Protein AF-A0A964S088-F1 (afdb_monomer)

Solvent-accessible surface area (backbone atoms only — not comparable to full-atom values): 11794 Å² total; per-residue (Å²): 140,81,88,84,77,84,86,77,82,76,79,78,75,80,76,76,78,74,72,74,76,79,78,70,86,48,72,67,40,60,32,42,38,34,29,69,85,71,51,75,46,80,41,32,34,61,49,71,78,71,57,68,87,49,71,41,48,51,34,41,58,88,95,42,81,44,78,46,51,46,89,48,36,42,36,35,38,43,84,94,45,43,30,38,54,35,44,29,36,39,95,84,64,83,44,72,43,94,66,62,43,78,26,32,61,75,44,83,60,69,43,27,34,31,37,40,60,44,78,46,79,41,82,37,94,80,69,87,47,78,42,76,45,82,32,51,33,34,27,39,33,42,87,90,48,93,40,28,41,64,30,36,61,65,64,70,95,85,52,48,48,60,54,18,35,58,37,36,30,62,74,38,59,91,38,62,72,62,24,48,32,27,72,70,57,75,40,45,63,86,36,58,65,60,54,47,58,58,73,46,106

Sequence (201 aa):
MKKYILASLLFIGCIIFSFAQVHTNSKALSAKIIMTSGEVLETTLIPFPIKFDLNYIKVKEGDRIRKIKKKNIEKMFVENDVYVNKNVYSPSGKRILKNKKLLRVVVLGKVNLYCDTYTVQEPDPFANGPIFFKRNVYYCQKDSEDAATMIHYDFDNFNKNDGFKTAAANYFSDNESITEKIKNETFTYKDVVAVVEEYNK

Secondary structure (DSSP, 8-state):
----------------------------EEEEEEETTS-EEEEEE--SS--TTSSEEEEEETTEEEEEEGGGEEEEEETTEEEEEE-BB-TTSSSB-SS-EEEEEEE-SSEEEEEEEEEEEEE-TTSSSEEEEEEEEEEEEETT-SSBEEEEE--STT-HHHHHHHHHHHHTTT-HHHHHHHHTTSS-TT-HHHHHHHHH-

Structure (mmCIF, N/CA/C/O backbone):
data_AF-A0A964S088-F1
#
_entry.id   AF-A0A964S088-F1
#
loop_
_atom_site.group_PDB
_atom_site.id
_atom_site.type_symbol
_atom_site.label_atom_id
_atom_site.label_alt_id
_atom_site.label_comp_id
_atom_site.label_asym_id
_atom_site.label_entity_id
_atom_site.label_seq_id
_atom_site.pdbx_PDB_ins_code
_atom_site.Cartn_x
_atom_site.Cartn_y
_atom_site.Cartn_z
_atom_site.occupancy
_atom_site.B_iso_or_equiv
_atom_site.auth_seq_id
_atom_site.auth_comp_id
_atom_site.auth_asym_id
_atom_site.auth_atom_id
_atom_site.pdbx_PDB_model_num
ATOM 1 N N . MET A 1 1 ? 43.966 58.390 -42.603 1.00 43.38 1 MET A N 1
ATOM 2 C CA . MET A 1 1 ? 44.272 57.002 -43.040 1.00 43.38 1 MET A CA 1
ATOM 3 C C . MET A 1 1 ? 45.304 56.454 -42.058 1.00 43.38 1 MET A C 1
ATOM 5 O O . MET A 1 1 ? 46.307 57.119 -41.912 1.00 43.38 1 MET A O 1
ATOM 9 N N . LYS A 1 2 ? 45.166 55.372 -41.291 1.00 39.78 2 LYS A N 1
ATOM 10 C CA . LYS A 1 2 ? 44.289 54.195 -41.274 1.00 39.78 2 LYS A CA 1
ATOM 11 C C . LYS A 1 2 ? 43.968 53.840 -39.807 1.00 39.78 2 LYS A C 1
ATOM 13 O O . LYS A 1 2 ? 44.693 54.215 -38.896 1.00 39.78 2 LYS A O 1
ATOM 18 N N . LYS A 1 3 ? 42.844 53.149 -39.638 1.00 46.34 3 LYS A N 1
ATOM 19 C CA . LYS A 1 3 ? 42.216 52.687 -38.395 1.00 46.34 3 LYS A CA 1
ATOM 20 C C . LYS A 1 3 ? 43.088 51.633 -37.692 1.00 46.34 3 LYS A C 1
ATOM 22 O O . LYS A 1 3 ? 43.527 50.708 -38.369 1.00 46.34 3 LYS A O 1
ATOM 27 N N . TYR A 1 4 ? 43.246 51.711 -36.370 1.00 53.19 4 TYR A N 1
ATOM 28 C CA . TYR A 1 4 ? 43.650 50.562 -35.553 1.00 53.19 4 TYR A CA 1
ATOM 29 C C . TYR A 1 4 ? 42.416 50.025 -34.834 1.00 53.19 4 TYR A C 1
ATOM 31 O O . TYR A 1 4 ? 41.781 50.702 -34.030 1.00 53.19 4 TYR A O 1
ATOM 39 N N . ILE A 1 5 ? 42.037 48.825 -35.255 1.00 53.22 5 ILE A N 1
ATOM 40 C CA . ILE A 1 5 ? 40.885 48.056 -34.816 1.00 53.22 5 ILE A CA 1
ATOM 41 C C . ILE A 1 5 ? 41.305 47.261 -33.577 1.00 53.22 5 ILE A C 1
ATOM 43 O O . ILE A 1 5 ? 42.235 46.467 -33.638 1.00 53.22 5 ILE A O 1
ATOM 47 N N . LEU A 1 6 ? 40.602 47.519 -32.474 1.00 51.84 6 LEU A N 1
ATOM 48 C CA . LEU A 1 6 ? 40.003 46.515 -31.593 1.00 51.84 6 LEU A CA 1
ATOM 49 C C . LEU A 1 6 ? 40.864 45.268 -31.285 1.00 51.84 6 LEU A C 1
ATOM 51 O O . LEU A 1 6 ? 40.740 44.235 -31.935 1.00 51.84 6 LEU A O 1
ATOM 55 N N . ALA A 1 7 ? 41.655 45.338 -30.215 1.00 48.22 7 ALA A N 1
ATOM 56 C CA . ALA A 1 7 ? 42.192 44.164 -29.524 1.00 48.22 7 ALA A CA 1
ATOM 57 C C . ALA A 1 7 ? 41.534 44.044 -28.140 1.00 48.22 7 ALA A C 1
ATOM 59 O O . ALA A 1 7 ? 42.173 44.179 -27.100 1.00 48.22 7 ALA A O 1
ATOM 60 N N . SER A 1 8 ? 40.217 43.837 -28.128 1.00 52.12 8 SER A N 1
ATOM 61 C CA . SER A 1 8 ? 39.495 43.387 -26.938 1.00 52.12 8 SER A CA 1
ATOM 62 C C . SER A 1 8 ? 39.654 41.871 -26.863 1.00 52.12 8 SER A C 1
ATOM 64 O O . SER A 1 8 ? 38.926 41.133 -27.523 1.00 52.12 8 SER A O 1
ATOM 66 N N . LEU A 1 9 ? 40.653 41.413 -26.107 1.00 49.44 9 LEU A N 1
ATOM 67 C CA . LEU A 1 9 ? 40.826 40.015 -25.715 1.00 49.44 9 LEU A CA 1
ATOM 68 C C . LEU A 1 9 ? 39.573 39.550 -24.953 1.00 49.44 9 LEU A C 1
ATOM 70 O O . LEU A 1 9 ? 39.473 39.684 -23.736 1.00 49.44 9 LEU A O 1
ATOM 74 N N . LEU A 1 10 ? 38.599 39.013 -25.691 1.00 45.34 10 LEU A N 1
ATOM 75 C CA . LEU A 1 10 ? 37.529 38.182 -25.154 1.00 45.34 10 LEU A CA 1
ATOM 76 C C . LEU A 1 10 ? 38.177 36.876 -24.682 1.00 45.34 10 LEU A C 1
ATOM 78 O O . LEU A 1 10 ? 38.302 35.907 -25.430 1.00 45.34 10 LEU A O 1
ATOM 82 N N . PHE A 1 11 ? 38.622 36.856 -23.428 1.00 47.25 11 PHE A N 1
ATOM 83 C CA . PHE A 1 11 ? 38.928 35.619 -22.724 1.00 47.25 11 PHE A CA 1
ATOM 84 C C . PHE A 1 11 ? 37.585 34.948 -22.402 1.00 47.25 11 PHE A C 1
ATOM 86 O O . PHE A 1 11 ? 37.041 35.072 -21.306 1.00 47.25 11 PHE A O 1
ATOM 93 N N . ILE A 1 12 ? 36.992 34.305 -23.413 1.00 55.47 12 ILE A N 1
ATOM 94 C CA . ILE A 1 12 ? 35.854 33.401 -23.249 1.00 55.47 12 ILE A CA 1
ATOM 95 C C . ILE A 1 12 ? 36.402 32.197 -22.491 1.00 55.47 12 ILE A C 1
ATOM 97 O O . ILE A 1 12 ? 36.888 31.230 -23.077 1.00 55.47 12 ILE A O 1
ATOM 101 N N . GLY A 1 13 ? 36.378 32.291 -21.164 1.00 52.97 13 GLY A N 1
ATOM 102 C CA . GLY A 1 13 ? 36.560 31.150 -20.290 1.00 52.97 13 GLY A CA 1
ATOM 103 C C . GLY A 1 13 ? 35.463 30.143 -20.605 1.00 52.97 13 GLY A C 1
ATOM 104 O O . GLY A 1 13 ? 34.328 30.294 -20.159 1.00 52.97 13 GLY A O 1
ATOM 105 N N . CYS A 1 14 ? 35.799 29.124 -21.396 1.00 53.00 14 CYS A N 1
ATOM 106 C CA . CYS A 1 14 ? 35.033 27.891 -21.477 1.00 53.00 14 CYS A CA 1
ATOM 107 C C . CYS A 1 14 ? 35.073 27.240 -20.094 1.00 53.00 14 CYS A C 1
ATOM 109 O O . CYS A 1 14 ? 35.922 26.397 -19.811 1.00 53.00 14 CYS A O 1
ATOM 111 N N . ILE A 1 15 ? 34.162 27.655 -19.215 1.00 55.66 15 ILE A N 1
ATOM 112 C CA . ILE A 1 15 ? 33.814 26.892 -18.026 1.00 55.66 15 ILE A CA 1
ATOM 113 C C . ILE A 1 15 ? 33.097 25.653 -18.555 1.00 55.66 15 ILE A C 1
ATOM 115 O O . ILE A 1 15 ? 31.885 25.645 -18.771 1.00 55.66 15 ILE A O 1
ATOM 119 N N . ILE A 1 16 ? 33.881 24.616 -18.838 1.00 52.69 16 ILE A N 1
ATOM 120 C CA . ILE A 1 16 ? 33.376 23.267 -19.037 1.00 52.69 16 ILE A CA 1
ATOM 121 C C . ILE A 1 16 ? 32.830 22.862 -17.669 1.00 52.69 16 ILE A C 1
ATOM 123 O O . ILE A 1 16 ? 33.563 22.385 -16.805 1.00 52.69 16 ILE A O 1
ATOM 127 N N . PHE A 1 17 ? 31.543 23.130 -17.443 1.00 49.72 17 PHE A N 1
ATOM 128 C CA . PHE A 1 17 ? 30.783 22.492 -16.380 1.00 49.72 17 PHE A CA 1
ATOM 129 C C . PHE A 1 17 ? 30.758 21.001 -16.709 1.00 49.72 17 PHE A C 1
ATOM 131 O O . PHE A 1 17 ? 29.859 20.496 -17.380 1.00 49.72 17 PHE A O 1
ATOM 138 N N . SER A 1 18 ? 31.794 20.297 -16.265 1.00 48.69 18 SER A N 1
ATOM 139 C CA . SER A 1 18 ? 31.777 18.854 -16.134 1.00 48.69 18 SER A CA 1
ATOM 140 C C . SER A 1 18 ? 30.711 18.543 -15.096 1.00 48.69 18 SER A C 1
ATOM 142 O O . SER A 1 18 ? 30.978 18.515 -13.896 1.00 48.69 18 SER A O 1
ATOM 144 N N . PHE A 1 19 ? 29.473 18.366 -15.556 1.00 46.59 19 PHE A N 1
ATOM 145 C CA . PHE A 1 19 ? 28.446 17.682 -14.793 1.00 46.59 19 PHE A CA 1
ATOM 146 C C . PHE A 1 19 ? 28.993 16.284 -14.529 1.00 46.59 19 PHE A C 1
ATOM 148 O O . PHE A 1 19 ? 28.869 15.393 -15.369 1.00 46.59 19 PHE A O 1
ATOM 155 N N . ALA A 1 20 ? 29.670 16.110 -13.394 1.00 44.97 20 ALA A N 1
ATOM 156 C CA . ALA A 1 20 ? 30.004 14.798 -12.888 1.00 44.97 20 ALA A CA 1
ATOM 157 C C . ALA A 1 20 ? 28.677 14.049 -12.798 1.00 44.97 20 ALA A C 1
ATOM 159 O O . ALA A 1 20 ? 27.810 14.390 -11.989 1.00 44.97 20 ALA A O 1
ATOM 160 N N . GLN A 1 21 ? 28.471 13.096 -13.708 1.00 46.88 21 GLN A N 1
ATOM 161 C CA . GLN A 1 21 ? 27.332 12.209 -13.626 1.00 46.88 21 GLN A CA 1
ATOM 162 C C . GLN A 1 21 ? 27.500 11.465 -12.313 1.00 46.88 21 GLN A C 1
ATOM 164 O O . GLN A 1 21 ? 28.396 10.637 -12.160 1.00 46.88 21 GLN A O 1
ATOM 169 N N . VAL A 1 22 ? 26.679 11.827 -11.331 1.00 48.25 22 VAL A N 1
ATOM 170 C CA . VAL A 1 22 ? 26.592 11.095 -10.078 1.00 48.25 22 VAL A CA 1
ATOM 171 C C . VAL A 1 22 ? 26.066 9.714 -10.454 1.00 48.25 22 VAL A C 1
ATOM 173 O O . VAL A 1 22 ? 24.862 9.513 -10.623 1.00 48.25 22 VAL A O 1
ATOM 176 N N . HIS A 1 23 ? 26.984 8.770 -10.660 1.00 45.16 23 HIS A N 1
ATOM 177 C CA . HIS A 1 23 ? 26.673 7.361 -10.821 1.00 45.16 23 HIS A CA 1
ATOM 178 C C . HIS A 1 23 ? 26.165 6.867 -9.471 1.00 45.16 23 HIS A C 1
ATOM 180 O O . HIS A 1 23 ? 26.921 6.422 -8.611 1.00 45.16 23 HIS A O 1
ATOM 186 N N . THR A 1 24 ? 24.861 7.004 -9.247 1.00 51.72 24 THR A N 1
ATOM 187 C CA . THR A 1 24 ? 24.222 6.344 -8.119 1.00 51.72 24 THR A CA 1
ATOM 188 C C . THR A 1 24 ? 24.236 4.848 -8.417 1.00 51.72 24 THR A C 1
ATOM 190 O O . THR A 1 24 ? 23.625 4.378 -9.379 1.00 51.72 24 THR A O 1
ATOM 193 N N . ASN A 1 25 ? 24.986 4.089 -7.616 1.00 53.50 25 ASN A N 1
ATOM 194 C CA . ASN A 1 25 ? 24.998 2.628 -7.657 1.00 53.50 25 ASN A CA 1
ATOM 195 C C . ASN A 1 25 ? 23.632 2.107 -7.193 1.00 53.50 25 ASN A C 1
ATOM 197 O O . ASN A 1 25 ? 23.444 1.711 -6.045 1.00 53.50 25 ASN A O 1
ATOM 201 N N . SER A 1 26 ? 22.639 2.161 -8.077 1.00 65.88 26 SER A N 1
ATOM 202 C CA . SER A 1 26 ? 21.344 1.541 -7.836 1.00 65.88 26 SER A CA 1
ATOM 203 C C . SER A 1 26 ? 21.517 0.022 -7.881 1.00 65.88 26 SER A C 1
ATOM 205 O O . SER A 1 26 ? 21.891 -0.557 -8.901 1.00 65.88 26 SER A O 1
ATOM 207 N N . LYS A 1 27 ? 21.297 -0.637 -6.739 1.00 77.50 27 LYS A N 1
ATOM 208 C CA . LYS A 1 27 ? 21.405 -2.095 -6.623 1.00 77.50 27 LYS A CA 1
ATOM 209 C C . LYS A 1 27 ? 20.293 -2.736 -7.447 1.00 77.50 27 LYS A C 1
ATOM 211 O O . LYS A 1 27 ? 19.137 -2.663 -7.053 1.00 77.50 27 LYS A O 1
ATOM 216 N N . ALA A 1 28 ? 20.625 -3.351 -8.575 1.00 83.44 28 ALA A N 1
ATOM 217 C CA . ALA A 1 28 ? 19.666 -4.112 -9.366 1.00 83.44 28 ALA A CA 1
ATOM 218 C C . ALA A 1 28 ? 19.049 -5.244 -8.512 1.00 83.44 28 ALA A C 1
ATOM 220 O O . ALA A 1 28 ? 19.768 -5.893 -7.750 1.00 83.44 28 ALA A O 1
ATOM 221 N N . LEU A 1 29 ? 17.732 -5.457 -8.604 1.00 89.88 29 LEU A N 1
ATOM 222 C CA . LEU A 1 29 ? 17.010 -6.429 -7.766 1.00 89.88 29 LEU A CA 1
ATOM 223 C C . LEU A 1 29 ? 16.402 -7.528 -8.631 1.00 89.88 29 LEU A C 1
ATOM 225 O O . LEU A 1 29 ? 15.705 -7.225 -9.595 1.00 89.88 29 LEU A O 1
ATOM 229 N N . SER A 1 30 ? 16.617 -8.795 -8.289 1.00 92.44 30 SER A N 1
ATOM 230 C CA . SER A 1 30 ? 15.938 -9.905 -8.966 1.00 92.44 30 SER A CA 1
ATOM 231 C C . SER A 1 30 ? 14.443 -9.896 -8.649 1.00 92.44 30 SER A C 1
ATOM 233 O O . SER A 1 30 ? 14.044 -9.664 -7.506 1.00 92.44 30 SER A O 1
ATOM 235 N N . ALA A 1 31 ? 13.619 -10.157 -9.661 1.00 94.88 31 ALA A N 1
ATOM 236 C CA . ALA A 1 31 ? 12.175 -10.205 -9.534 1.00 94.88 31 ALA A CA 1
ATOM 237 C C . ALA A 1 31 ? 11.548 -11.312 -10.382 1.00 94.88 31 ALA A C 1
ATOM 239 O O . ALA A 1 31 ? 11.991 -11.604 -11.493 1.00 94.88 31 ALA A O 1
ATOM 240 N N . LYS A 1 32 ? 10.451 -11.866 -9.868 1.00 97.19 32 LYS A N 1
ATOM 241 C CA . LYS A 1 32 ? 9.548 -12.764 -10.591 1.00 97.19 32 LYS A CA 1
ATOM 242 C C . LYS A 1 32 ? 8.198 -12.081 -10.744 1.00 97.19 32 LYS A C 1
ATOM 244 O O . LYS A 1 32 ? 7.564 -11.740 -9.750 1.00 97.19 32 LYS A O 1
ATOM 249 N N . ILE A 1 33 ? 7.760 -11.862 -11.975 1.00 97.12 33 ILE A N 1
ATOM 250 C CA . ILE A 1 33 ? 6.537 -11.131 -12.308 1.00 97.12 33 ILE A CA 1
ATOM 251 C C . ILE A 1 33 ? 5.540 -12.115 -12.911 1.00 97.12 33 ILE A C 1
ATOM 253 O O . ILE A 1 33 ? 5.842 -12.778 -13.896 1.00 97.12 33 ILE A O 1
ATOM 257 N N . ILE A 1 34 ? 4.348 -12.188 -12.329 1.00 98.12 34 ILE A N 1
ATOM 258 C CA . ILE A 1 34 ? 3.205 -12.917 -12.875 1.00 98.12 34 ILE A CA 1
ATOM 259 C C . ILE A 1 34 ? 2.292 -11.890 -13.541 1.00 98.12 34 ILE A C 1
ATOM 261 O O . ILE A 1 34 ? 1.781 -10.968 -12.895 1.00 98.12 34 ILE A O 1
ATOM 265 N N . MET A 1 35 ? 2.132 -12.022 -14.850 1.00 97.88 35 MET A N 1
ATOM 266 C CA . MET A 1 35 ? 1.312 -11.148 -15.676 1.00 97.88 35 MET A CA 1
ATOM 267 C C . MET A 1 35 ? -0.159 -11.560 -15.595 1.00 97.88 35 MET A C 1
ATOM 269 O O . MET A 1 35 ? -0.471 -12.727 -15.397 1.00 97.88 35 MET A O 1
ATOM 273 N N . THR A 1 36 ? -1.081 -10.631 -15.855 1.00 96.81 36 THR A N 1
ATOM 274 C CA . THR A 1 36 ? -2.529 -10.925 -15.906 1.00 96.81 36 THR A CA 1
ATOM 275 C C .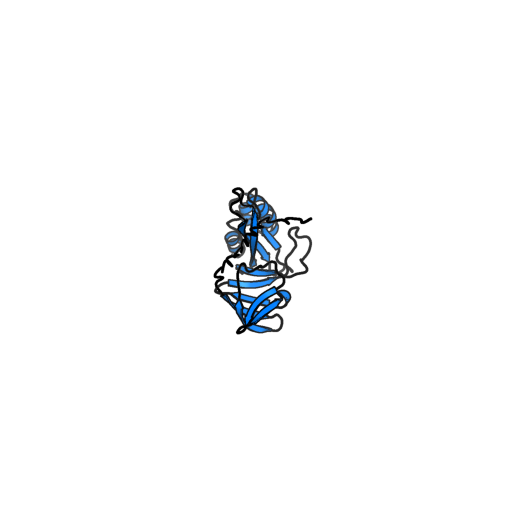 THR A 1 36 ? -2.915 -11.913 -17.013 1.00 96.81 36 THR A C 1
ATOM 277 O O . THR A 1 36 ? -4.040 -12.393 -17.038 1.00 96.81 36 THR A O 1
ATOM 280 N N . SER A 1 37 ? -2.015 -12.171 -17.967 1.00 97.56 37 SER A N 1
ATOM 281 C CA . SER A 1 37 ? -2.159 -13.207 -18.996 1.00 97.56 37 SER A CA 1
ATOM 282 C C . SER A 1 37 ? -1.793 -14.614 -18.507 1.00 97.56 37 SER A C 1
ATOM 284 O O . SER A 1 37 ? -1.976 -15.565 -19.259 1.00 97.56 37 SER A O 1
ATOM 286 N N . GLY A 1 38 ? -1.230 -14.755 -17.302 1.00 97.75 38 GLY A N 1
ATOM 287 C CA . GLY A 1 38 ? -0.625 -15.994 -16.801 1.00 97.75 38 GLY A CA 1
ATOM 288 C C . GLY A 1 38 ? 0.855 -16.169 -17.170 1.00 97.75 38 GLY A C 1
ATOM 289 O O . GLY A 1 38 ? 1.499 -17.084 -16.664 1.00 97.75 38 GLY A O 1
ATOM 290 N N . GLU A 1 39 ? 1.422 -15.293 -18.010 1.00 97.94 39 GLU A N 1
ATOM 291 C CA . GLU A 1 39 ? 2.857 -15.294 -18.328 1.00 97.94 39 GLU A CA 1
ATOM 292 C C . GLU A 1 39 ? 3.688 -15.020 -17.066 1.00 97.94 39 GLU A C 1
ATOM 294 O O . GLU A 1 39 ? 3.386 -14.109 -16.290 1.00 97.94 39 GLU A O 1
ATOM 299 N N . VAL A 1 40 ? 4.761 -15.789 -16.884 1.00 97.94 40 VAL A N 1
ATOM 300 C CA . VAL A 1 40 ? 5.712 -15.618 -15.784 1.00 97.94 40 VAL A CA 1
ATOM 301 C C . VAL A 1 40 ? 7.036 -15.124 -16.350 1.00 97.94 40 VAL A C 1
ATOM 303 O O . VAL A 1 40 ? 7.631 -15.776 -17.202 1.00 97.94 40 VAL A O 1
ATOM 306 N N . LEU A 1 41 ? 7.504 -13.982 -15.852 1.00 96.38 41 LEU A N 1
ATOM 307 C CA . LEU A 1 41 ? 8.758 -13.355 -16.253 1.00 96.38 41 LEU A CA 1
ATOM 308 C C . LEU A 1 41 ? 9.722 -13.298 -15.068 1.00 96.38 41 LEU A C 1
ATOM 310 O O . LEU A 1 41 ? 9.439 -12.648 -14.061 1.00 96.38 41 LEU A O 1
ATOM 314 N N . GLU A 1 42 ? 10.884 -13.925 -15.207 1.00 96.31 42 GLU A N 1
ATOM 315 C CA . GLU A 1 42 ? 12.000 -13.792 -14.268 1.00 96.31 42 GLU A CA 1
ATOM 316 C C . GLU A 1 42 ? 13.004 -12.785 -14.833 1.00 96.31 42 GLU A C 1
ATOM 318 O O . GLU A 1 42 ? 13.478 -12.916 -15.960 1.00 96.31 42 GLU A O 1
ATOM 323 N N . THR A 1 43 ? 13.265 -11.710 -14.094 1.00 94.81 43 THR A N 1
ATOM 324 C CA . THR A 1 43 ? 14.011 -10.554 -14.606 1.00 94.81 43 THR A CA 1
ATOM 325 C C . THR A 1 43 ? 14.709 -9.790 -13.486 1.00 94.81 43 THR A C 1
ATOM 327 O O . THR A 1 43 ? 14.512 -10.052 -12.302 1.00 94.81 43 THR A O 1
ATOM 330 N N . THR A 1 44 ? 15.534 -8.814 -13.850 1.00 92.06 44 THR A N 1
ATOM 331 C CA . THR A 1 44 ? 16.130 -7.871 -12.908 1.00 92.06 44 THR A CA 1
ATOM 332 C C . THR A 1 44 ? 15.416 -6.525 -13.002 1.00 92.06 44 THR A C 1
ATOM 334 O O . THR A 1 44 ? 15.380 -5.890 -14.055 1.00 92.06 44 THR A O 1
ATOM 337 N N . LEU A 1 45 ? 14.863 -6.048 -11.892 1.00 89.31 45 LEU A N 1
ATOM 338 C CA . LEU A 1 45 ? 14.407 -4.673 -11.746 1.00 89.31 45 LEU A CA 1
ATOM 339 C C . LEU A 1 45 ? 15.601 -3.725 -11.781 1.00 89.31 45 LEU A C 1
ATOM 341 O O . LEU A 1 45 ? 16.632 -3.972 -11.155 1.00 89.31 45 LEU A O 1
ATOM 345 N N . ILE A 1 46 ? 15.424 -2.603 -12.470 1.00 83.88 46 ILE A N 1
ATOM 346 C CA . ILE A 1 46 ? 16.387 -1.503 -12.477 1.00 83.88 46 ILE A CA 1
ATOM 347 C C . ILE A 1 46 ? 15.847 -0.414 -11.532 1.00 83.88 46 ILE A C 1
ATOM 349 O O . ILE A 1 46 ? 14.961 0.342 -11.951 1.00 83.88 46 ILE A O 1
ATOM 353 N N . PRO A 1 47 ? 16.293 -0.333 -10.259 1.00 71.44 47 PRO A N 1
ATOM 354 C CA . PRO A 1 47 ? 15.968 0.804 -9.390 1.00 71.44 47 PRO A CA 1
ATOM 355 C C . PRO A 1 47 ? 16.882 2.002 -9.756 1.00 71.44 47 PRO A C 1
ATOM 357 O O . PRO A 1 47 ? 17.682 1.885 -10.671 1.00 71.44 47 PRO A O 1
ATOM 360 N N . PHE A 1 48 ? 16.831 3.219 -9.203 1.00 55.44 48 PHE A N 1
ATOM 361 C CA . PHE A 1 48 ? 16.249 3.780 -7.982 1.00 55.44 48 PHE A CA 1
ATOM 362 C C . PHE A 1 48 ? 15.921 5.286 -8.188 1.00 55.44 48 PHE A C 1
ATOM 364 O O . PHE A 1 48 ? 16.605 5.941 -8.980 1.00 55.44 48 PHE A O 1
ATOM 371 N N . PRO A 1 49 ? 14.943 5.858 -7.450 1.00 56.72 49 PRO A N 1
ATOM 372 C CA . PRO A 1 49 ? 13.939 5.151 -6.655 1.00 56.72 49 PRO A CA 1
ATOM 373 C C . PRO A 1 49 ? 12.955 4.410 -7.558 1.00 56.72 49 PRO A C 1
ATOM 375 O O . PRO A 1 49 ? 12.651 4.866 -8.662 1.00 56.72 49 PRO A O 1
ATOM 378 N N . ILE A 1 50 ? 12.477 3.240 -7.112 1.00 62.28 50 ILE A N 1
ATOM 379 C CA . ILE A 1 50 ? 11.350 2.579 -7.777 1.00 62.28 50 ILE A CA 1
ATOM 380 C C . ILE A 1 50 ? 10.168 3.526 -7.618 1.00 62.28 50 ILE A C 1
ATOM 382 O O . ILE A 1 50 ? 9.579 3.656 -6.549 1.00 62.28 50 ILE A O 1
ATOM 386 N N . LYS A 1 51 ? 9.884 4.256 -8.690 1.00 68.31 51 LYS A N 1
ATOM 387 C CA . LYS A 1 51 ? 8.818 5.242 -8.749 1.00 68.31 51 LYS A CA 1
ATOM 388 C C . LYS A 1 51 ? 7.480 4.504 -8.850 1.00 68.31 51 LYS A C 1
ATOM 390 O O . LYS A 1 51 ? 7.002 4.173 -9.940 1.00 68.31 51 LYS A O 1
ATOM 395 N N . PHE A 1 52 ? 6.921 4.138 -7.692 1.00 66.88 52 PHE A N 1
ATOM 396 C CA . PHE A 1 52 ? 5.654 3.404 -7.593 1.00 66.88 52 PHE A 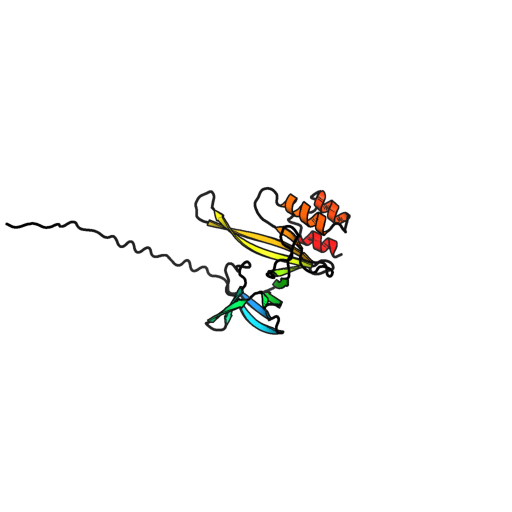CA 1
ATOM 397 C C . PHE A 1 52 ? 4.432 4.237 -8.035 1.00 66.88 52 PHE A C 1
ATOM 399 O O . PHE A 1 52 ? 3.376 3.675 -8.320 1.00 66.88 52 PHE A O 1
ATOM 406 N N . ASP A 1 53 ? 4.603 5.536 -8.244 1.00 68.88 53 ASP A N 1
ATOM 407 C CA . ASP A 1 53 ? 3.649 6.440 -8.888 1.00 68.88 53 ASP A CA 1
ATOM 408 C C . ASP A 1 53 ? 3.565 6.261 -10.418 1.00 68.88 53 ASP A C 1
ATOM 410 O O . ASP A 1 53 ? 2.531 6.550 -11.021 1.00 68.88 53 ASP A O 1
ATOM 414 N N . LEU A 1 54 ? 4.608 5.730 -11.072 1.00 81.50 54 LEU A N 1
ATOM 415 C CA . LEU A 1 54 ? 4.571 5.489 -12.519 1.00 81.50 54 LEU A CA 1
ATOM 416 C C . LEU A 1 54 ? 3.572 4.385 -12.872 1.00 81.50 54 LEU A C 1
ATOM 418 O O . LEU A 1 54 ? 3.461 3.381 -12.180 1.00 81.50 54 LEU A O 1
ATOM 422 N N . ASN A 1 55 ? 2.901 4.477 -14.020 1.00 87.25 55 ASN A N 1
ATOM 423 C CA . ASN A 1 55 ? 2.007 3.409 -14.491 1.00 87.25 55 ASN A CA 1
ATOM 424 C C . ASN A 1 55 ? 2.751 2.182 -15.072 1.00 87.25 55 ASN A C 1
ATOM 426 O O . ASN A 1 55 ? 2.117 1.285 -15.636 1.00 87.25 55 ASN A O 1
ATOM 430 N N . TYR A 1 56 ? 4.079 2.126 -14.939 1.00 91.00 56 TYR A N 1
ATOM 431 C CA . TYR A 1 56 ? 4.940 1.037 -15.395 1.00 91.00 56 TYR A CA 1
ATOM 432 C C . TYR A 1 56 ? 6.095 0.774 -14.417 1.00 91.00 56 TYR A C 1
ATOM 434 O O . TYR A 1 56 ? 6.420 1.621 -13.589 1.00 91.00 56 TYR A O 1
ATOM 442 N N . ILE A 1 57 ? 6.730 -0.390 -14.548 1.00 91.12 57 ILE A N 1
ATOM 443 C CA . ILE A 1 57 ? 8.036 -0.718 -13.960 1.00 91.12 57 ILE A CA 1
ATOM 444 C C . ILE A 1 57 ? 9.077 -0.880 -15.074 1.00 91.12 57 ILE A C 1
ATOM 446 O O . ILE A 1 57 ? 8.717 -1.147 -16.225 1.00 91.12 57 ILE A O 1
ATOM 450 N N . LYS A 1 58 ? 10.360 -0.688 -14.753 1.00 92.06 58 LYS A N 1
ATOM 451 C CA . LYS A 1 58 ? 11.477 -0.934 -15.674 1.00 92.06 58 LYS A CA 1
ATOM 452 C C . LYS A 1 58 ? 12.178 -2.229 -15.284 1.00 92.06 58 LYS A C 1
ATOM 454 O O . LYS A 1 58 ? 12.543 -2.397 -14.123 1.00 92.06 58 LYS A O 1
ATOM 459 N N . VAL A 1 59 ? 12.387 -3.093 -16.265 1.00 93.25 59 VAL A N 1
ATOM 460 C CA . VAL A 1 59 ? 13.077 -4.373 -16.102 1.00 93.25 59 VAL A CA 1
ATOM 461 C C . VAL A 1 59 ? 14.232 -4.470 -17.094 1.00 93.25 59 VAL A C 1
ATOM 463 O O . VAL A 1 59 ? 14.191 -3.838 -18.156 1.00 93.25 59 VAL A O 1
ATOM 466 N N . LYS A 1 60 ? 15.260 -5.239 -16.744 1.00 92.12 60 LYS A N 1
ATOM 467 C CA . LYS A 1 60 ? 16.394 -5.570 -17.604 1.00 92.12 60 LYS A CA 1
ATOM 468 C C . LYS A 1 60 ? 16.177 -6.953 -18.219 1.00 92.12 60 LYS A C 1
ATOM 470 O O . LYS A 1 60 ? 16.070 -7.943 -17.502 1.00 92.12 60 LYS A O 1
ATOM 475 N N . GLU A 1 61 ? 16.141 -7.016 -19.543 1.00 89.12 61 GLU A N 1
ATOM 476 C CA . GLU A 1 61 ? 16.080 -8.259 -20.321 1.00 89.12 61 GLU A CA 1
ATOM 477 C C . GLU A 1 61 ? 17.323 -8.306 -21.221 1.00 89.12 61 GLU A C 1
ATOM 479 O O . GLU A 1 61 ? 17.409 -7.584 -22.219 1.00 89.12 61 GLU A O 1
ATOM 484 N N . GLY A 1 62 ? 18.332 -9.091 -20.828 1.00 88.56 62 GLY A N 1
ATOM 485 C CA . GLY A 1 62 ? 19.659 -9.031 -21.451 1.00 88.56 62 GLY A CA 1
ATOM 486 C C . GLY A 1 62 ? 20.264 -7.629 -21.315 1.00 88.56 62 GLY A C 1
ATOM 487 O O . GLY A 1 62 ? 20.324 -7.084 -20.215 1.00 88.56 62 GLY A O 1
ATOM 488 N N . ASP A 1 63 ? 20.650 -7.011 -22.432 1.00 89.69 63 ASP A N 1
ATOM 489 C CA . ASP A 1 63 ? 21.200 -5.645 -22.462 1.00 89.69 63 ASP A CA 1
ATOM 490 C C . ASP A 1 63 ? 20.144 -4.550 -22.669 1.00 89.69 63 ASP A C 1
ATOM 492 O O . ASP A 1 63 ? 20.466 -3.365 -22.775 1.00 89.69 63 ASP A O 1
ATOM 496 N N . ARG A 1 64 ? 18.860 -4.920 -22.736 1.00 91.69 64 ARG A N 1
ATOM 497 C CA . ARG A 1 64 ? 17.768 -3.983 -23.018 1.00 91.69 64 ARG A CA 1
ATOM 498 C C . ARG A 1 64 ? 16.973 -3.653 -21.763 1.00 91.69 64 ARG A C 1
ATOM 500 O O . ARG A 1 64 ? 16.779 -4.481 -20.876 1.00 91.69 64 ARG A O 1
ATOM 507 N N . ILE A 1 65 ? 16.456 -2.426 -21.729 1.00 92.19 65 ILE A N 1
ATOM 508 C CA . ILE A 1 65 ? 15.503 -1.972 -20.715 1.00 92.19 65 ILE A CA 1
ATOM 509 C C . ILE A 1 65 ? 14.097 -2.036 -21.305 1.00 92.19 6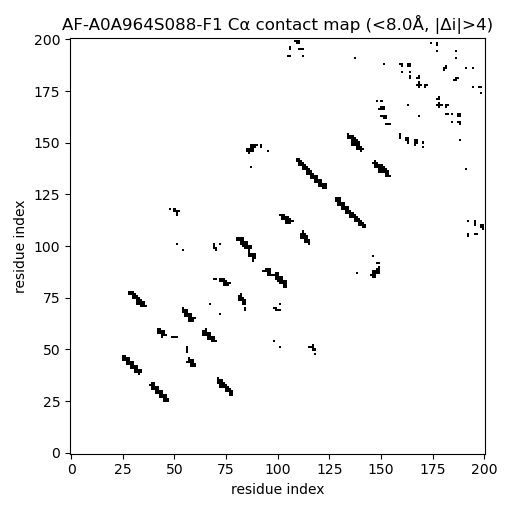5 ILE A C 1
ATOM 511 O O . ILE A 1 65 ? 13.790 -1.327 -22.266 1.00 92.19 65 ILE A O 1
ATOM 515 N N . ARG A 1 66 ? 13.218 -2.827 -20.691 1.00 93.50 66 ARG A N 1
ATOM 516 C CA . ARG A 1 66 ? 11.801 -2.928 -21.060 1.00 93.50 66 ARG A CA 1
ATOM 517 C C . ARG A 1 66 ? 10.929 -2.237 -20.015 1.00 93.50 66 ARG A C 1
ATOM 519 O O . ARG A 1 66 ? 11.198 -2.289 -18.817 1.00 93.50 66 ARG A O 1
ATOM 526 N N . LYS A 1 67 ? 9.861 -1.571 -20.468 1.00 94.12 67 LYS A N 1
ATOM 527 C CA . LYS A 1 67 ? 8.824 -0.994 -19.596 1.00 94.12 67 LYS A CA 1
ATOM 528 C C . LYS A 1 67 ? 7.608 -1.916 -19.562 1.00 94.12 67 LYS A C 1
ATOM 530 O O . LYS A 1 67 ? 7.006 -2.162 -20.605 1.00 94.12 67 LYS A O 1
ATOM 535 N N . ILE A 1 68 ? 7.208 -2.360 -18.375 1.00 94.06 68 ILE A N 1
ATOM 536 C CA . ILE A 1 68 ? 6.022 -3.203 -18.174 1.00 94.06 68 ILE A CA 1
ATOM 537 C C . ILE A 1 68 ? 4.939 -2.376 -17.490 1.00 94.06 68 ILE A C 1
ATOM 539 O O . ILE A 1 68 ? 5.151 -1.858 -16.397 1.00 94.06 68 ILE A O 1
ATOM 543 N N . LYS A 1 69 ? 3.769 -2.230 -18.124 1.00 93.88 69 LYS A N 1
ATOM 544 C CA . LYS A 1 69 ? 2.636 -1.489 -17.545 1.00 93.88 69 LYS A CA 1
ATOM 545 C C . LYS A 1 69 ? 2.093 -2.231 -16.322 1.00 93.88 69 LYS A C 1
ATOM 547 O O . LYS A 1 69 ? 1.740 -3.400 -16.435 1.00 93.88 69 LYS A O 1
ATOM 552 N N . LYS A 1 70 ? 1.918 -1.536 -15.194 1.00 92.19 70 LYS A N 1
ATOM 553 C CA . LYS A 1 70 ? 1.444 -2.130 -13.928 1.00 92.19 70 LYS A CA 1
ATOM 554 C C . LYS A 1 70 ? 0.090 -2.808 -14.052 1.00 92.19 70 LYS A C 1
ATOM 556 O O . LYS A 1 70 ? -0.119 -3.843 -13.445 1.00 92.19 70 LYS A O 1
ATOM 561 N N . LYS A 1 71 ? -0.811 -2.274 -14.882 1.00 92.62 71 LYS A N 1
ATOM 562 C CA . LYS A 1 71 ? -2.129 -2.881 -15.133 1.00 92.62 71 LYS A CA 1
ATOM 563 C C . LYS A 1 71 ? -2.066 -4.310 -15.702 1.00 92.62 71 LYS A C 1
ATOM 565 O O . LYS A 1 71 ? -3.056 -5.016 -15.599 1.00 92.62 71 LYS A O 1
ATOM 570 N N . ASN A 1 72 ? -0.935 -4.701 -16.296 1.00 95.88 72 ASN A N 1
ATOM 571 C CA . ASN A 1 72 ? -0.713 -6.039 -16.847 1.00 95.88 72 ASN A CA 1
ATOM 572 C C . ASN A 1 72 ? -0.008 -6.972 -15.847 1.00 95.88 72 ASN A C 1
ATOM 574 O O . ASN A 1 72 ? 0.254 -8.118 -16.184 1.00 95.88 72 ASN A O 1
ATOM 578 N N . ILE A 1 73 ? 0.349 -6.482 -14.657 1.00 96.06 73 ILE A N 1
ATOM 579 C CA . ILE A 1 73 ? 0.979 -7.267 -13.595 1.00 96.06 73 ILE A CA 1
ATOM 580 C C . ILE A 1 73 ? -0.127 -7.703 -12.643 1.00 96.06 73 ILE A C 1
ATOM 582 O O . ILE A 1 73 ? -0.904 -6.869 -12.176 1.00 96.06 73 ILE A O 1
ATOM 586 N N . GLU A 1 74 ? -0.201 -8.995 -12.364 1.00 96.56 74 GLU A N 1
ATOM 587 C CA . GLU A 1 74 ? -1.079 -9.548 -11.338 1.00 96.56 74 GLU A CA 1
ATOM 588 C C . GLU A 1 74 ? -0.362 -9.554 -9.985 1.00 96.56 74 GLU A C 1
ATOM 590 O O . GLU A 1 74 ? -0.855 -8.998 -8.997 1.00 96.56 74 GLU A O 1
ATOM 595 N N . LYS A 1 75 ? 0.842 -10.135 -9.969 1.00 97.56 75 LYS A N 1
ATOM 596 C CA . LYS A 1 75 ? 1.662 -10.346 -8.777 1.00 97.56 75 LYS A CA 1
ATOM 597 C C . LYS A 1 75 ? 3.141 -10.206 -9.125 1.00 97.56 75 LYS A C 1
ATOM 599 O O . LYS A 1 75 ? 3.550 -10.503 -10.243 1.00 97.56 75 LYS A O 1
ATOM 604 N N . MET A 1 76 ? 3.953 -9.754 -8.183 1.00 96.62 76 MET A N 1
ATOM 605 C CA . MET A 1 76 ? 5.397 -9.629 -8.355 1.00 96.62 76 MET A CA 1
ATOM 606 C C . MET A 1 76 ? 6.108 -9.993 -7.055 1.00 96.62 76 MET A C 1
ATOM 608 O O . MET A 1 76 ? 5.693 -9.562 -5.988 1.00 96.62 76 MET A O 1
ATOM 612 N N . PHE A 1 77 ? 7.179 -10.765 -7.151 1.00 96.25 77 PHE A N 1
ATOM 613 C CA . PHE A 1 77 ? 8.053 -11.127 -6.040 1.00 96.25 77 PHE A CA 1
ATOM 614 C C . PHE A 1 77 ? 9.378 -10.401 -6.235 1.00 96.25 77 PHE A C 1
ATOM 616 O O . PHE A 1 77 ? 9.939 -10.466 -7.330 1.00 96.25 77 PHE A O 1
ATOM 623 N N . VAL A 1 78 ? 9.856 -9.698 -5.211 1.00 93.38 78 VAL A N 1
ATOM 624 C CA . VAL A 1 78 ? 11.130 -8.967 -5.233 1.00 93.38 78 VAL A CA 1
ATOM 625 C C . VAL A 1 78 ? 11.855 -9.251 -3.932 1.00 93.38 78 VAL A C 1
ATOM 627 O O . VAL A 1 78 ? 11.381 -8.847 -2.875 1.00 93.38 78 VAL A O 1
ATOM 630 N N . GLU A 1 79 ? 12.996 -9.934 -4.004 1.00 89.88 79 GLU A N 1
ATOM 631 C CA . GLU A 1 79 ? 13.665 -10.468 -2.809 1.00 89.88 79 GLU A CA 1
ATOM 632 C C . GLU A 1 79 ? 12.653 -11.242 -1.927 1.00 89.88 79 GLU A C 1
ATOM 634 O O . GLU A 1 79 ? 12.097 -12.241 -2.383 1.00 89.88 79 GLU A O 1
ATOM 639 N N . ASN A 1 80 ? 12.374 -10.765 -0.709 1.00 92.31 80 ASN A N 1
ATOM 640 C CA . ASN A 1 80 ? 11.415 -11.373 0.225 1.00 92.31 80 ASN A CA 1
ATOM 641 C C . ASN A 1 80 ? 10.024 -10.714 0.202 1.00 92.31 80 ASN A C 1
ATOM 643 O O . ASN A 1 80 ? 9.124 -11.152 0.914 1.00 92.31 80 ASN A O 1
ATOM 647 N N . ASP A 1 81 ? 9.842 -9.658 -0.591 1.00 94.25 81 ASP A N 1
ATOM 648 C CA . ASP A 1 81 ? 8.598 -8.902 -0.653 1.00 94.25 81 ASP A CA 1
ATOM 649 C C . ASP A 1 81 ? 7.680 -9.435 -1.765 1.00 94.25 81 ASP A C 1
ATOM 651 O O . ASP A 1 81 ? 8.103 -9.725 -2.890 1.00 94.25 81 ASP A O 1
ATOM 655 N N . VAL A 1 82 ? 6.382 -9.498 -1.465 1.00 97.25 82 VAL A N 1
ATOM 656 C CA . VAL A 1 82 ? 5.326 -9.812 -2.435 1.00 97.25 82 VAL A CA 1
ATOM 657 C C . VAL A 1 82 ? 4.552 -8.543 -2.748 1.00 97.25 82 VAL A C 1
ATOM 659 O O . VAL A 1 82 ? 4.163 -7.807 -1.850 1.00 97.25 82 VAL A O 1
ATOM 662 N N . TYR A 1 83 ? 4.274 -8.306 -4.022 1.00 96.19 83 TYR A N 1
ATOM 663 C CA . TYR A 1 83 ? 3.477 -7.192 -4.509 1.00 96.19 83 TYR A CA 1
ATOM 664 C C . TYR A 1 83 ? 2.280 -7.704 -5.299 1.00 96.19 83 TYR A C 1
ATOM 666 O O . TYR A 1 83 ? 2.401 -8.642 -6.085 1.00 96.19 83 TYR A O 1
ATOM 674 N N . VAL A 1 84 ? 1.129 -7.060 -5.134 1.00 97.06 84 VAL A N 1
ATOM 675 C CA . VAL A 1 84 ? -0.121 -7.403 -5.821 1.00 97.06 84 VAL A CA 1
ATOM 676 C C . VAL A 1 84 ? -0.788 -6.163 -6.386 1.00 97.06 84 VAL A C 1
ATOM 678 O O . VAL A 1 84 ? -0.698 -5.070 -5.827 1.00 97.06 84 VAL A O 1
ATOM 681 N N . ASN A 1 85 ? -1.463 -6.325 -7.517 1.00 95.12 85 ASN A N 1
ATOM 682 C CA . ASN A 1 85 ? -2.122 -5.218 -8.188 1.00 95.12 85 ASN A CA 1
ATOM 683 C C . ASN A 1 85 ? -3.570 -5.055 -7.710 1.00 95.12 85 ASN A C 1
ATOM 685 O O . ASN A 1 85 ? -4.424 -5.901 -7.980 1.00 95.12 85 ASN A O 1
ATOM 689 N N . LYS A 1 86 ? -3.860 -3.959 -7.010 1.00 95.88 86 LYS A N 1
ATOM 690 C CA . LYS A 1 86 ? -5.132 -3.741 -6.314 1.00 95.88 86 LYS A CA 1
ATOM 691 C C . LYS A 1 86 ? -5.858 -2.498 -6.803 1.00 95.88 86 LYS A C 1
ATOM 693 O O . LYS A 1 86 ? -5.252 -1.458 -7.068 1.00 95.88 86 LYS A O 1
ATOM 698 N N . ASN A 1 87 ? -7.182 -2.608 -6.891 1.00 96.12 87 ASN A N 1
ATOM 699 C CA . ASN A 1 87 ? -8.044 -1.433 -6.882 1.00 96.12 87 ASN A CA 1
ATOM 700 C C . ASN A 1 87 ? -7.909 -0.765 -5.512 1.00 96.12 87 ASN A C 1
ATOM 702 O O . ASN A 1 87 ? -7.835 -1.459 -4.498 1.00 96.12 87 ASN A O 1
ATOM 706 N N . VAL A 1 88 ? -7.892 0.563 -5.480 1.00 96.12 88 VAL A N 1
ATOM 707 C CA . VAL A 1 88 ? -7.863 1.319 -4.224 1.00 96.12 88 VAL A CA 1
ATOM 708 C C . VAL A 1 88 ? -8.913 2.416 -4.256 1.00 96.12 88 VAL A C 1
ATOM 710 O O . VAL A 1 88 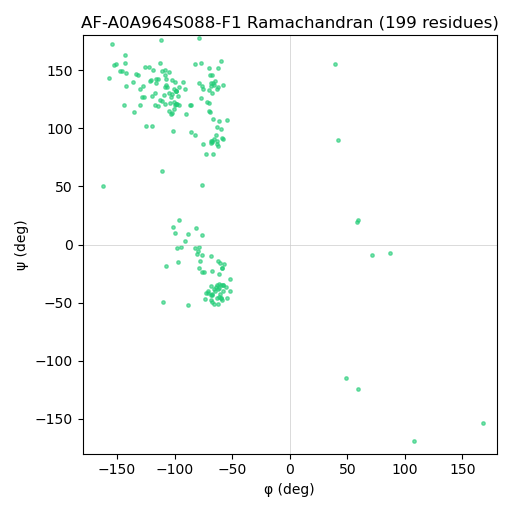? -9.152 3.012 -5.312 1.00 96.12 88 VAL A O 1
ATOM 713 N N . TYR A 1 89 ? -9.517 2.713 -3.113 1.00 96.25 89 TYR A N 1
ATOM 714 C CA . TYR A 1 89 ? -10.340 3.907 -2.971 1.00 96.25 89 TYR A CA 1
ATOM 715 C C . TYR A 1 89 ? -9.476 5.176 -2.991 1.00 96.25 89 TYR A C 1
ATOM 717 O O . TYR A 1 89 ? -8.300 5.184 -2.621 1.00 96.25 89 TYR A O 1
ATOM 725 N N . SER A 1 90 ? -10.065 6.283 -3.443 1.00 91.06 90 SER A N 1
ATOM 726 C CA . SER A 1 90 ? -9.496 7.619 -3.271 1.00 91.06 90 SER A CA 1
ATOM 727 C C . SER A 1 90 ? -9.334 7.947 -1.784 1.00 91.06 90 SER A C 1
ATOM 729 O O . SER A 1 90 ? -10.114 7.427 -0.991 1.00 91.06 90 SER A O 1
ATOM 731 N N . PRO A 1 91 ? -8.447 8.882 -1.399 1.00 83.75 91 PRO A N 1
ATOM 732 C CA . PRO A 1 91 ? -8.270 9.273 0.004 1.00 83.75 91 PRO A CA 1
ATOM 733 C C . PRO A 1 91 ? -9.558 9.663 0.745 1.00 83.75 91 PRO A C 1
ATOM 735 O O . PRO A 1 91 ? -9.664 9.435 1.939 1.00 83.75 91 PRO A O 1
ATOM 738 N N . SER A 1 92 ? -10.558 10.208 0.043 1.00 85.94 92 SER A N 1
ATOM 739 C CA . SER A 1 92 ? -11.867 10.543 0.622 1.00 85.94 92 SER A CA 1
ATOM 740 C C . SER A 1 92 ? -12.820 9.352 0.793 1.00 85.94 92 SER A C 1
ATOM 742 O O . SER A 1 92 ? -13.957 9.553 1.204 1.00 85.94 92 SER A O 1
ATOM 744 N N . GLY A 1 93 ? -12.431 8.145 0.375 1.00 87.94 93 GLY A N 1
ATOM 745 C CA . GLY A 1 93 ? -13.277 6.945 0.356 1.00 87.94 93 GLY A CA 1
ATOM 746 C C . GLY A 1 93 ? -14.382 6.932 -0.711 1.00 87.94 93 GLY A C 1
ATOM 747 O O . GLY A 1 93 ? -15.000 5.902 -0.935 1.00 87.94 93 GLY A O 1
ATOM 748 N N . LYS A 1 94 ? -14.631 8.043 -1.423 1.00 89.81 94 LYS A N 1
ATOM 749 C CA . LYS A 1 94 ? -15.841 8.201 -2.259 1.00 89.81 94 LYS A CA 1
ATOM 750 C C . LYS A 1 94 ? -15.832 7.455 -3.597 1.00 89.81 94 LYS A C 1
ATOM 752 O O . LYS A 1 94 ? -16.892 7.248 -4.176 1.00 89.81 94 LYS A O 1
ATOM 757 N N . ARG A 1 95 ? -14.661 7.129 -4.153 1.00 94.94 95 ARG A N 1
ATOM 758 C CA . ARG A 1 95 ? -14.555 6.476 -5.471 1.00 94.94 95 ARG A CA 1
ATOM 759 C C . ARG A 1 95 ? -13.361 5.542 -5.555 1.00 94.94 95 ARG A C 1
ATOM 761 O O . ARG A 1 95 ? -12.315 5.838 -4.985 1.00 94.94 95 ARG A O 1
ATOM 768 N N . ILE A 1 96 ? -13.482 4.484 -6.348 1.00 95.44 96 ILE A N 1
ATOM 769 C CA . ILE A 1 96 ? -12.354 3.625 -6.718 1.00 95.44 96 ILE A CA 1
ATOM 770 C C . ILE A 1 96 ? -11.494 4.355 -7.760 1.00 95.44 96 ILE A C 1
ATOM 772 O O . ILE A 1 96 ? -12.006 4.957 -8.710 1.00 95.44 96 ILE A O 1
ATOM 776 N N . LEU A 1 97 ? -10.174 4.346 -7.579 1.00 92.12 97 LEU A N 1
ATOM 777 C CA . LEU A 1 97 ? -9.244 4.919 -8.547 1.00 92.12 97 LEU A CA 1
ATOM 778 C C . LEU A 1 97 ? -9.229 4.083 -9.832 1.00 92.12 97 LEU A C 1
ATOM 780 O O . LEU A 1 97 ? -9.136 2.861 -9.792 1.00 92.12 97 LEU A O 1
ATOM 784 N N . LYS A 1 98 ? -9.246 4.758 -10.990 1.00 89.00 98 LYS A N 1
ATOM 785 C CA . LYS A 1 98 ? -9.211 4.097 -12.311 1.00 89.00 98 LYS A CA 1
ATOM 786 C C . LYS A 1 98 ? -7.958 3.242 -12.517 1.00 89.00 98 LYS A C 1
ATOM 788 O O . LYS A 1 98 ? -8.001 2.228 -13.205 1.00 89.00 98 LYS A O 1
ATOM 793 N N . ASN A 1 99 ? -6.834 3.690 -11.964 1.00 88.19 99 ASN A N 1
ATOM 794 C CA . ASN A 1 99 ? -5.560 3.001 -12.082 1.00 88.19 99 ASN A CA 1
ATOM 795 C C . ASN A 1 99 ? -5.322 2.174 -10.824 1.00 88.19 99 ASN A C 1
ATOM 797 O O . ASN A 1 99 ? -5.238 2.730 -9.727 1.00 88.19 99 ASN A O 1
ATOM 801 N N . LYS A 1 100 ? -5.172 0.862 -11.010 1.00 90.94 100 LYS A N 1
ATOM 802 C CA . LYS A 1 100 ? -4.737 -0.041 -9.948 1.00 90.94 100 LYS A CA 1
ATOM 803 C C . LYS A 1 100 ? -3.335 0.321 -9.456 1.00 90.94 100 LYS A C 1
ATOM 805 O O . LYS A 1 100 ? -2.514 0.846 -10.217 1.00 90.94 100 LYS A O 1
ATOM 810 N N . LYS A 1 101 ? -3.069 0.012 -8.190 1.00 92.00 101 LYS A N 1
ATOM 811 C CA . LYS A 1 101 ? -1.765 0.180 -7.551 1.00 92.00 101 LYS A CA 1
ATOM 812 C C . LYS A 1 101 ? -1.104 -1.171 -7.336 1.00 92.00 101 LYS A C 1
ATOM 814 O O . LYS A 1 101 ? -1.750 -2.113 -6.891 1.00 92.00 101 LYS A O 1
ATOM 819 N N . LEU A 1 102 ? 0.193 -1.242 -7.619 1.00 93.69 102 LEU A N 1
ATOM 820 C CA . LEU A 1 102 ? 1.017 -2.398 -7.284 1.00 93.69 102 LEU A CA 1
ATOM 821 C C . LEU A 1 102 ? 1.513 -2.215 -5.846 1.00 93.69 102 LEU A C 1
ATOM 823 O O . LEU A 1 102 ? 2.461 -1.467 -5.624 1.00 93.69 102 LEU A O 1
ATOM 827 N N . LEU A 1 103 ? 0.823 -2.833 -4.891 1.00 95.25 103 LEU A N 1
ATOM 828 C CA . LEU A 1 103 ? 1.047 -2.652 -3.458 1.00 95.25 103 LEU A CA 1
ATOM 829 C C . LEU A 1 103 ? 1.828 -3.830 -2.884 1.00 95.25 103 LEU A C 1
ATOM 831 O O . LEU A 1 103 ? 1.557 -4.974 -3.246 1.00 95.25 103 LEU A O 1
ATOM 835 N N . ARG A 1 104 ? 2.748 -3.564 -1.957 1.00 96.00 104 ARG A N 1
ATOM 836 C CA . ARG A 1 104 ? 3.429 -4.603 -1.182 1.00 96.00 104 ARG A CA 1
ATOM 837 C C . ARG A 1 104 ? 2.449 -5.241 -0.201 1.00 96.00 104 ARG A C 1
ATOM 839 O O . ARG A 1 104 ? 1.748 -4.524 0.503 1.00 96.00 104 ARG A O 1
ATOM 846 N N . VAL A 1 105 ? 2.419 -6.563 -0.127 1.00 98.00 105 VAL A N 1
ATOM 847 C CA . VAL A 1 105 ? 1.681 -7.338 0.875 1.00 98.00 105 VAL A CA 1
ATOM 848 C C . VAL A 1 105 ? 2.458 -7.296 2.188 1.00 98.00 105 VAL A C 1
ATOM 850 O O . VAL A 1 105 ? 3.644 -7.611 2.199 1.00 98.00 105 VAL A O 1
ATOM 853 N N . VAL A 1 106 ? 1.802 -6.892 3.277 1.00 97.94 106 VAL A N 1
ATOM 854 C CA . VAL A 1 106 ? 2.413 -6.825 4.616 1.00 97.94 106 VAL A CA 1
ATOM 855 C C . VAL A 1 106 ? 1.828 -7.894 5.533 1.00 97.94 106 VAL A C 1
ATOM 857 O O . VAL A 1 106 ? 2.582 -8.638 6.145 1.00 97.94 106 VAL A O 1
ATOM 860 N N . VAL A 1 107 ? 0.497 -7.999 5.594 1.00 98.50 107 VAL A N 1
ATOM 861 C CA . VAL A 1 107 ? -0.226 -8.993 6.409 1.00 98.50 107 VAL A CA 1
ATOM 862 C C . VAL A 1 107 ? -1.355 -9.588 5.573 1.00 98.50 107 VAL A C 1
ATOM 864 O O . VAL A 1 107 ? -2.019 -8.859 4.834 1.00 98.50 107 VAL A O 1
ATOM 867 N N . LEU A 1 108 ? -1.581 -10.896 5.694 1.00 98.19 108 LEU A N 1
ATOM 868 C CA . LEU A 1 108 ? -2.726 -11.600 5.111 1.00 98.19 108 LEU A CA 1
ATOM 869 C C . LEU A 1 108 ? -3.601 -12.185 6.228 1.00 98.19 108 LEU A C 1
ATOM 871 O O . LEU A 1 108 ? -3.069 -12.661 7.228 1.00 98.19 108 LEU A O 1
ATOM 875 N N . GLY A 1 109 ? -4.924 -12.161 6.058 1.00 98.00 109 GLY A N 1
ATOM 876 C CA . GLY A 1 109 ? -5.878 -12.660 7.055 1.00 98.00 109 GLY A CA 1
ATOM 877 C C . GLY A 1 109 ? -7.319 -12.257 6.739 1.00 98.00 109 GLY A C 1
ATOM 878 O O . GLY A 1 109 ? -7.639 -12.006 5.581 1.00 98.00 109 GLY A O 1
ATOM 879 N N . LYS A 1 110 ? -8.174 -12.155 7.771 1.00 97.88 110 LYS A N 1
ATOM 880 C CA . LYS A 1 110 ? -9.562 -11.647 7.654 1.00 97.88 110 LYS A CA 1
ATOM 881 C C . LYS A 1 110 ? -9.590 -10.243 7.019 1.00 97.88 110 LYS A C 1
ATOM 883 O O . LYS A 1 110 ? -10.476 -9.912 6.234 1.00 97.88 110 LYS A O 1
ATOM 888 N N . VAL A 1 111 ? -8.586 -9.433 7.352 1.00 98.50 111 VAL A N 1
ATOM 889 C CA . VAL A 1 111 ? -8.208 -8.173 6.712 1.00 98.50 111 VAL A CA 1
ATOM 890 C C . VAL A 1 111 ? -6.780 -8.306 6.198 1.00 98.50 111 VAL A C 1
ATOM 892 O O . VAL A 1 111 ? -5.854 -8.635 6.942 1.00 98.50 111 VAL A O 1
ATOM 895 N N . ASN A 1 112 ? -6.581 -7.990 4.924 1.00 98.69 112 ASN A N 1
ATOM 896 C CA . ASN A 1 112 ? -5.255 -7.929 4.323 1.00 98.69 112 ASN A CA 1
ATOM 897 C C . ASN A 1 112 ? -4.686 -6.510 4.441 1.00 98.69 112 ASN A C 1
ATOM 899 O O . ASN A 1 112 ? -5.377 -5.550 4.097 1.00 98.69 112 ASN A O 1
ATOM 903 N N . LEU A 1 113 ? -3.424 -6.378 4.859 1.00 98.62 113 LEU A N 1
ATOM 904 C CA . LEU A 1 113 ? -2.691 -5.110 4.898 1.00 98.62 113 LEU A CA 1
ATOM 905 C C . LEU A 1 113 ? -1.728 -5.017 3.720 1.00 98.62 113 LEU A C 1
ATOM 907 O O . LEU A 1 113 ? -0.874 -5.885 3.515 1.00 98.62 113 LEU A O 1
ATOM 911 N N . TYR A 1 114 ? -1.808 -3.900 3.009 1.00 98.12 114 TYR A N 1
ATOM 912 C CA . TYR A 1 114 ? -0.914 -3.554 1.920 1.00 98.12 114 TYR A CA 1
ATOM 913 C C . TYR A 1 114 ? -0.206 -2.226 2.181 1.00 98.12 114 TYR A C 1
ATOM 915 O O . TYR A 1 114 ? -0.728 -1.340 2.858 1.00 98.12 114 TYR A O 1
ATOM 923 N N . CYS A 1 115 ? 0.978 -2.070 1.599 1.00 95.88 115 CYS A N 1
ATOM 924 C CA . CYS A 1 115 ? 1.809 -0.885 1.729 1.00 95.88 115 CYS A CA 1
ATOM 925 C C . CYS A 1 115 ? 2.264 -0.386 0.356 1.00 95.88 115 CYS A C 1
ATOM 927 O O . CYS A 1 115 ? 2.731 -1.156 -0.484 1.00 95.88 115 CYS A O 1
ATOM 929 N N . ASP A 1 116 ? 2.141 0.916 0.147 1.00 92.50 116 ASP A N 1
ATOM 930 C CA . ASP A 1 116 ? 2.761 1.640 -0.953 1.00 92.50 116 ASP A CA 1
ATOM 931 C C . ASP A 1 116 ? 3.861 2.552 -0.407 1.00 92.50 116 ASP A C 1
ATOM 933 O O . ASP A 1 116 ? 3.766 3.054 0.716 1.0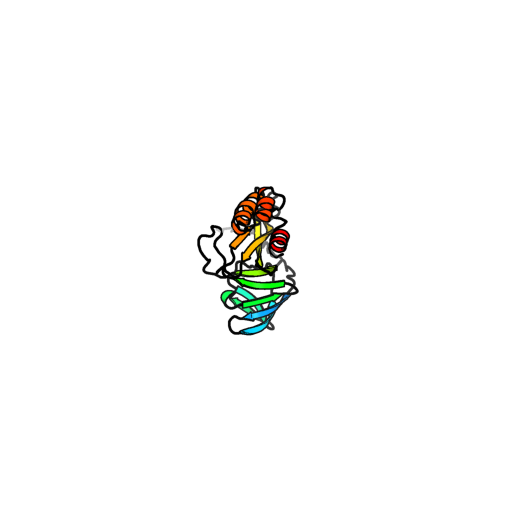0 92.50 116 ASP A O 1
ATOM 937 N N . THR A 1 117 ? 4.893 2.794 -1.205 1.00 88.00 117 THR A N 1
ATOM 938 C CA . THR A 1 117 ? 6.040 3.604 -0.804 1.00 88.00 117 THR A CA 1
ATOM 939 C C . THR A 1 117 ? 6.310 4.680 -1.841 1.00 88.00 117 THR A C 1
ATOM 941 O O . THR A 1 117 ? 6.537 4.395 -3.016 1.00 88.00 117 THR A O 1
ATOM 944 N N . TYR A 1 118 ? 6.389 5.920 -1.373 1.00 83.06 118 TYR A N 1
ATOM 945 C CA . TYR A 1 118 ? 6.710 7.084 -2.185 1.00 83.06 118 TYR A CA 1
ATOM 946 C C . TYR A 1 118 ? 8.040 7.674 -1.744 1.00 83.06 118 TYR A C 1
ATOM 948 O O . TYR A 1 118 ? 8.344 7.731 -0.555 1.00 83.06 118 TYR A O 1
ATOM 956 N N . THR A 1 119 ? 8.826 8.142 -2.707 1.00 81.62 119 THR A N 1
ATOM 957 C CA . THR A 1 119 ? 9.940 9.047 -2.433 1.00 81.62 119 THR A CA 1
ATOM 958 C C . THR A 1 119 ? 9.485 10.443 -2.807 1.00 81.62 119 THR A C 1
ATOM 960 O O . THR A 1 119 ? 9.246 10.716 -3.983 1.00 81.62 119 THR A O 1
ATOM 963 N N . VAL A 1 120 ? 9.344 11.309 -1.812 1.00 81.62 120 VAL A N 1
ATOM 964 C CA . VAL A 1 120 ? 9.055 12.728 -2.025 1.00 81.62 120 VAL A CA 1
ATOM 965 C C . VAL A 1 120 ? 10.338 13.524 -1.899 1.00 81.62 120 VAL A C 1
ATOM 967 O O . VAL A 1 120 ? 11.194 13.222 -1.070 1.00 81.62 120 VAL A O 1
ATOM 970 N N . GLN A 1 121 ? 10.473 14.503 -2.782 1.00 83.75 121 GLN A N 1
ATOM 971 C CA . GLN A 1 121 ? 11.548 15.475 -2.757 1.00 83.75 121 GLN A CA 1
ATOM 972 C C . GLN A 1 121 ? 11.026 16.713 -2.035 1.00 83.75 121 GLN A C 1
ATOM 974 O O . GLN A 1 121 ? 10.046 17.308 -2.480 1.00 83.75 121 GLN A O 1
ATOM 979 N N . GLU A 1 122 ? 11.672 17.086 -0.942 1.00 83.38 122 GLU A N 1
ATOM 980 C CA . GLU A 1 122 ? 11.323 18.258 -0.145 1.00 83.38 122 GLU A CA 1
ATOM 981 C C . GLU A 1 122 ? 12.506 19.246 -0.140 1.00 83.38 122 GLU A C 1
ATOM 983 O O . GLU A 1 122 ? 13.662 18.825 -0.292 1.00 83.38 122 GLU A O 1
ATOM 988 N N . PRO A 1 123 ? 12.251 20.564 -0.029 1.00 83.31 123 PRO A N 1
ATOM 989 C CA . PRO A 1 123 ? 13.319 21.552 0.100 1.00 83.31 123 PRO A CA 1
ATOM 990 C C . PRO A 1 123 ? 14.100 21.322 1.399 1.00 83.31 123 PRO A C 1
ATOM 992 O O . PRO A 1 123 ? 13.484 21.162 2.452 1.00 83.31 123 PRO A O 1
ATOM 995 N N . ASP A 1 124 ? 15.436 21.344 1.354 1.00 82.44 124 ASP A N 1
ATOM 996 C CA . ASP A 1 124 ? 16.229 21.431 2.583 1.00 82.44 124 ASP A CA 1
ATOM 997 C C . ASP A 1 124 ? 16.061 22.832 3.195 1.00 82.44 124 ASP A C 1
ATOM 999 O O . ASP A 1 124 ? 16.410 23.817 2.529 1.00 82.44 124 ASP A O 1
ATOM 1003 N N . PRO A 1 125 ? 15.577 22.961 4.447 1.00 82.00 125 PRO A N 1
ATOM 1004 C CA . PRO A 1 125 ? 15.525 24.251 5.134 1.00 82.00 125 PRO A CA 1
ATOM 1005 C C . PRO A 1 125 ? 16.902 24.922 5.275 1.00 82.00 125 PRO A C 1
ATOM 1007 O O . PRO A 1 125 ? 16.967 26.136 5.451 1.00 82.00 125 PRO A O 1
ATOM 1010 N N . PHE A 1 126 ? 17.997 24.163 5.164 1.00 87.94 126 PHE A N 1
ATOM 1011 C CA . PHE A 1 126 ? 19.376 24.650 5.245 1.00 87.94 126 PHE A CA 1
ATOM 1012 C C . PHE A 1 126 ? 20.047 24.855 3.876 1.00 87.94 126 PHE A C 1
ATOM 1014 O O . PHE A 1 126 ? 21.251 25.089 3.817 1.00 87.94 126 PHE A O 1
ATOM 1021 N N . ALA A 1 127 ? 19.287 24.786 2.778 1.00 81.44 127 ALA A N 1
ATOM 1022 C CA . ALA A 1 127 ? 19.758 25.024 1.412 1.00 81.44 127 ALA A CA 1
ATOM 1023 C C . ALA A 1 127 ? 20.898 24.102 0.914 1.00 81.44 127 ALA A C 1
ATOM 1025 O O . ALA A 1 127 ? 21.538 24.427 -0.087 1.00 81.44 127 ALA A O 1
ATOM 1026 N N . ASN A 1 128 ? 21.117 22.920 1.507 1.00 83.38 128 ASN A N 1
ATOM 1027 C CA . ASN A 1 128 ? 22.135 21.968 1.024 1.00 83.38 128 ASN A CA 1
ATOM 1028 C C . ASN A 1 128 ? 21.659 21.110 -0.164 1.00 83.38 128 ASN A C 1
ATOM 1030 O O . ASN A 1 128 ? 22.285 20.109 -0.513 1.00 83.38 128 ASN A O 1
ATOM 1034 N N . GLY A 1 129 ? 20.555 21.498 -0.807 1.00 83.69 129 GLY A N 1
ATOM 1035 C CA . GLY A 1 129 ? 19.934 20.774 -1.913 1.00 83.69 129 GLY A CA 1
ATOM 1036 C C . GLY A 1 129 ? 18.619 20.105 -1.512 1.00 83.69 129 GLY A C 1
ATOM 1037 O O . GLY A 1 129 ? 18.041 20.429 -0.485 1.00 83.69 129 GLY A O 1
ATOM 1038 N N . PRO A 1 130 ? 18.059 19.225 -2.348 1.00 80.44 130 PRO A N 1
ATOM 1039 C CA . PRO A 1 130 ? 16.817 18.541 -2.018 1.00 80.44 130 PRO A CA 1
ATOM 1040 C C . PRO A 1 130 ? 17.026 17.370 -1.053 1.00 80.44 130 PRO A C 1
ATOM 1042 O O . PRO A 1 130 ? 17.932 16.558 -1.245 1.00 80.44 130 PRO A O 1
ATOM 1045 N N . ILE A 1 131 ? 16.122 17.223 -0.082 1.00 81.75 131 ILE A N 1
ATOM 1046 C CA . ILE A 1 131 ? 16.053 16.046 0.791 1.00 81.75 131 ILE A CA 1
ATOM 1047 C C . ILE A 1 131 ? 15.004 15.089 0.228 1.00 81.75 131 ILE A C 1
ATOM 1049 O O . ILE A 1 131 ? 13.916 15.496 -0.180 1.00 81.75 131 ILE A O 1
ATOM 1053 N N . PHE A 1 132 ? 15.329 13.799 0.190 1.00 82.06 132 PHE A N 1
ATOM 1054 C CA . PHE A 1 132 ? 14.409 12.761 -0.263 1.00 82.06 132 PHE A CA 1
ATOM 1055 C C . PHE A 1 132 ? 13.882 11.973 0.932 1.00 82.06 132 PHE A C 1
ATOM 1057 O O . PHE A 1 132 ? 14.634 11.246 1.581 1.00 82.06 132 PHE A O 1
ATOM 1064 N N . PHE A 1 133 ? 12.580 12.068 1.190 1.00 82.06 133 PHE A N 1
ATOM 1065 C CA . PHE A 1 133 ? 11.921 11.303 2.242 1.00 82.06 133 PHE A CA 1
ATOM 1066 C C . PHE A 1 133 ? 11.201 10.095 1.659 1.00 82.06 133 PHE A C 1
ATOM 1068 O O . PHE A 1 133 ? 10.473 10.190 0.667 1.00 82.06 133 PHE A O 1
ATOM 1075 N N . LYS A 1 134 ? 11.387 8.942 2.303 1.00 84.12 134 LYS A N 1
ATOM 1076 C CA . LYS A 1 134 ? 10.597 7.739 2.042 1.00 84.12 134 LYS A CA 1
ATOM 1077 C C . LYS A 1 134 ? 9.329 7.809 2.891 1.00 84.12 134 LYS A C 1
ATOM 1079 O O . LYS A 1 134 ? 9.414 7.873 4.111 1.00 84.12 134 LYS A O 1
ATOM 1084 N N . ARG A 1 135 ? 8.171 7.794 2.240 1.00 87.12 135 ARG A N 1
ATOM 1085 C CA . ARG A 1 135 ? 6.840 7.906 2.847 1.00 87.12 135 ARG A CA 1
ATOM 1086 C C . ARG A 1 135 ? 6.072 6.615 2.590 1.00 87.12 135 ARG A C 1
ATOM 1088 O O . ARG A 1 135 ? 6.136 6.085 1.478 1.00 87.12 135 ARG A O 1
ATOM 1095 N N . ASN A 1 136 ? 5.334 6.129 3.583 1.00 91.81 136 ASN A N 1
ATOM 1096 C CA . ASN A 1 136 ? 4.504 4.931 3.448 1.00 91.81 136 ASN A CA 1
ATOM 1097 C C . ASN A 1 136 ? 3.013 5.279 3.418 1.00 91.81 136 ASN A C 1
ATOM 1099 O O . ASN A 1 136 ? 2.551 6.203 4.089 1.00 91.81 136 ASN A O 1
ATOM 1103 N N . VAL A 1 137 ? 2.252 4.507 2.649 1.00 93.81 137 VAL A N 1
ATOM 1104 C CA . VAL A 1 137 ? 0.788 4.568 2.605 1.00 93.81 137 VAL A CA 1
ATOM 1105 C C . VAL A 1 137 ? 0.260 3.176 2.863 1.00 93.81 137 VAL A C 1
ATOM 1107 O O . VAL A 1 137 ? 0.664 2.233 2.182 1.00 93.81 137 VAL A O 1
ATOM 1110 N N . TYR A 1 138 ? -0.634 3.045 3.831 1.00 96.88 138 TYR A N 1
ATOM 1111 C CA . TYR A 1 138 ? -1.189 1.761 4.226 1.00 96.88 138 TYR A CA 1
ATOM 1112 C C . TYR A 1 138 ? -2.638 1.642 3.783 1.00 96.88 138 TYR A C 1
ATOM 1114 O O . TYR A 1 138 ? -3.438 2.569 3.945 1.00 96.88 138 TYR A O 1
ATOM 1122 N N . TYR A 1 139 ? -2.956 0.478 3.230 1.00 98.12 139 TYR A N 1
ATOM 1123 C CA . TYR A 1 139 ? -4.274 0.129 2.730 1.00 98.12 139 TYR A CA 1
ATOM 1124 C C . TYR A 1 139 ? -4.728 -1.190 3.345 1.00 98.12 139 TYR A C 1
ATOM 1126 O O . TYR A 1 139 ? -3.953 -2.143 3.360 1.00 98.12 139 TYR A O 1
ATOM 1134 N N . CYS A 1 140 ? -5.982 -1.268 3.770 1.00 98.50 140 CYS A N 1
ATOM 1135 C CA . CYS A 1 140 ? -6.608 -2.512 4.205 1.00 98.50 140 CYS A CA 1
ATOM 1136 C C . CYS A 1 140 ? -7.645 -2.987 3.185 1.00 98.50 140 CYS A C 1
ATOM 1138 O O . CYS A 1 140 ? -8.239 -2.169 2.483 1.00 98.50 140 CYS A O 1
ATOM 1140 N N . GLN A 1 141 ? -7.847 -4.300 3.085 1.00 98.56 141 GLN A N 1
ATOM 1141 C CA . GLN A 1 141 ? -8.939 -4.884 2.304 1.00 98.56 141 GLN A CA 1
ATOM 1142 C C . GLN A 1 141 ? -9.492 -6.139 2.997 1.00 98.56 141 GLN A C 1
ATOM 1144 O O . GLN A 1 141 ? -8.746 -7.108 3.171 1.00 98.56 141 GLN A O 1
ATOM 1149 N N . LYS A 1 142 ? -10.784 -6.131 3.340 1.00 98.12 142 LYS A N 1
ATOM 1150 C CA . LYS A 1 142 ? -11.577 -7.315 3.721 1.00 98.12 142 LYS A CA 1
ATOM 1151 C C . LYS A 1 142 ? -11.950 -8.107 2.464 1.00 98.12 142 LYS A C 1
ATOM 1153 O O . LYS A 1 142 ? -12.052 -7.534 1.380 1.00 98.12 142 LYS A O 1
ATOM 1158 N N . ASP A 1 143 ? -12.218 -9.402 2.599 1.00 95.81 143 ASP A N 1
ATOM 1159 C CA . ASP A 1 143 ? -12.595 -10.250 1.453 1.00 95.81 143 ASP A CA 1
ATOM 1160 C C . ASP A 1 143 ? -13.899 -9.802 0.766 1.00 95.81 143 ASP A C 1
ATOM 1162 O O . ASP A 1 143 ? -14.075 -10.020 -0.431 1.00 95.81 143 ASP A O 1
ATOM 1166 N N . SER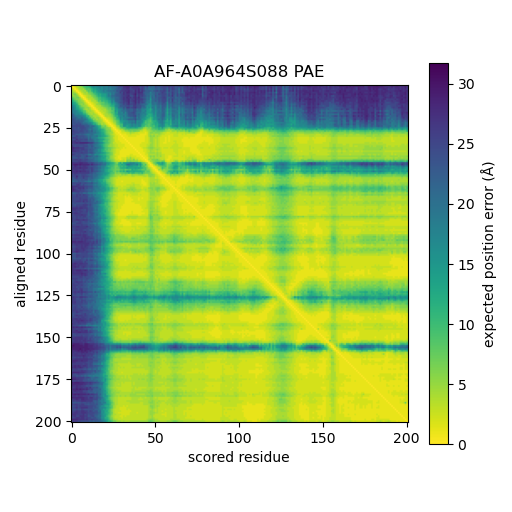 A 1 144 ? -14.789 -9.125 1.498 1.00 96.44 144 SER A N 1
ATOM 1167 C CA . SER A 1 144 ? -16.043 -8.571 0.975 1.00 96.44 144 SER A CA 1
ATOM 1168 C C . SER A 1 144 ? -15.899 -7.210 0.276 1.00 96.44 144 SER A C 1
ATOM 1170 O O . SER A 1 144 ? -16.901 -6.663 -0.175 1.00 96.44 144 SER A O 1
ATOM 1172 N N . GLU A 1 145 ? -14.703 -6.611 0.237 1.00 96.25 145 GLU A N 1
ATOM 1173 C CA . GLU A 1 145 ? -14.482 -5.268 -0.319 1.00 96.25 145 GLU A CA 1
ATOM 1174 C C . GLU A 1 145 ? -13.938 -5.314 -1.755 1.00 96.25 145 GLU A C 1
ATOM 1176 O O . GLU A 1 145 ? -12.921 -5.952 -2.039 1.00 96.25 145 GLU A O 1
ATOM 1181 N N . ASP A 1 146 ? -14.537 -4.531 -2.658 1.00 96.62 146 ASP A N 1
ATOM 1182 C CA . ASP A 1 146 ? -14.129 -4.447 -4.073 1.00 96.62 146 ASP A CA 1
ATOM 1183 C C . ASP A 1 146 ? -12.742 -3.806 -4.291 1.00 96.62 146 ASP A C 1
ATOM 1185 O O . ASP A 1 146 ? -12.097 -3.978 -5.338 1.00 96.62 146 ASP A O 1
ATOM 1189 N N . ALA A 1 147 ? -12.286 -3.005 -3.328 1.00 97.94 147 ALA A N 1
ATOM 1190 C CA . ALA A 1 147 ? -11.044 -2.250 -3.397 1.00 97.94 147 ALA A CA 1
ATOM 1191 C C . ALA A 1 147 ? -10.450 -2.025 -2.004 1.00 97.94 147 ALA A C 1
ATOM 1193 O O . ALA A 1 147 ? -11.166 -1.991 -1.010 1.00 97.94 147 ALA A O 1
ATOM 1194 N N . ALA A 1 148 ? -9.133 -1.825 -1.944 1.00 98.31 148 ALA A N 1
ATOM 1195 C CA . ALA A 1 148 ? -8.449 -1.542 -0.692 1.00 98.31 148 ALA A CA 1
ATOM 1196 C C . ALA A 1 148 ? -8.675 -0.085 -0.246 1.00 98.31 148 ALA A C 1
ATOM 1198 O O . ALA A 1 148 ? -8.577 0.858 -1.043 1.00 98.31 148 ALA A O 1
ATOM 1199 N N . THR A 1 149 ? -8.936 0.101 1.042 1.00 98.00 149 THR A N 1
ATOM 1200 C CA . THR A 1 149 ? -9.203 1.392 1.680 1.00 98.00 149 THR A CA 1
ATOM 1201 C C . THR A 1 149 ? -7.947 1.909 2.363 1.00 98.00 149 THR A C 1
ATOM 1203 O O . THR A 1 149 ? -7.278 1.180 3.089 1.00 98.00 149 THR A O 1
ATOM 1206 N N . MET A 1 150 ? -7.603 3.175 2.127 1.00 96.75 150 MET A N 1
ATOM 1207 C CA . MET A 1 150 ? -6.449 3.808 2.765 1.00 96.75 150 MET A CA 1
ATOM 1208 C C . MET A 1 150 ? -6.743 4.063 4.246 1.00 96.75 150 MET A C 1
ATOM 1210 O O . MET A 1 150 ? -7.686 4.783 4.559 1.00 96.75 150 MET A O 1
ATOM 1214 N N . ILE A 1 151 ? -5.916 3.518 5.137 1.00 96.81 151 ILE A N 1
ATOM 1215 C CA . ILE A 1 151 ? -6.065 3.687 6.593 1.00 96.81 151 ILE A CA 1
ATOM 1216 C C . ILE A 1 151 ? -5.013 4.621 7.195 1.00 96.81 151 ILE A C 1
ATOM 1218 O O . ILE A 1 151 ? -5.195 5.140 8.291 1.00 96.81 151 ILE A O 1
ATOM 1222 N N . HIS A 1 152 ? -3.908 4.855 6.484 1.00 95.31 152 HIS A N 1
ATOM 1223 C CA . HIS A 1 152 ? -2.890 5.811 6.898 1.00 95.31 152 HIS A CA 1
ATOM 1224 C C . HIS A 1 152 ? -2.073 6.297 5.703 1.00 95.31 152 HIS A C 1
ATOM 1226 O O . HIS A 1 152 ? -1.733 5.520 4.808 1.00 95.31 152 HIS A O 1
ATOM 1232 N N . TYR A 1 153 ? -1.708 7.576 5.728 1.00 91.38 153 TYR A N 1
ATOM 1233 C CA . TYR A 1 153 ? -0.715 8.156 4.840 1.00 91.38 153 TYR A CA 1
ATOM 1234 C C . TYR A 1 153 ? 0.302 8.934 5.677 1.00 91.38 153 TYR A C 1
ATOM 1236 O O . TYR A 1 153 ? -0.063 9.883 6.365 1.00 91.38 153 TYR A O 1
ATOM 1244 N N . ASP A 1 154 ? 1.571 8.543 5.599 1.00 86.81 154 ASP A N 1
ATOM 1245 C CA . ASP A 1 154 ? 2.679 9.136 6.352 1.00 86.81 154 ASP A CA 1
ATOM 1246 C C . ASP A 1 154 ? 3.132 10.494 5.769 1.00 86.81 154 ASP A C 1
ATOM 1248 O O . ASP A 1 154 ? 4.310 10.687 5.481 1.00 86.81 154 ASP A O 1
ATOM 1252 N N . PHE A 1 155 ? 2.218 11.441 5.531 1.00 80.56 155 PHE A N 1
ATOM 1253 C CA . PHE A 1 155 ? 2.532 12.773 4.990 1.00 80.56 155 PHE A CA 1
ATOM 1254 C C . PHE A 1 155 ? 2.605 13.837 6.099 1.00 80.56 155 PHE A C 1
ATOM 1256 O O . PHE A 1 155 ? 1.708 13.905 6.925 1.00 80.56 155 PHE A O 1
ATOM 1263 N N . ASP A 1 156 ? 3.680 14.633 6.072 1.00 67.31 156 ASP A N 1
ATOM 1264 C CA . ASP A 1 156 ? 4.072 15.789 6.903 1.00 67.31 156 ASP A CA 1
ATOM 1265 C C . ASP A 1 156 ? 3.817 15.822 8.435 1.00 67.31 156 ASP A C 1
ATOM 1267 O O . ASP A 1 156 ? 3.007 15.106 9.011 1.00 67.31 156 ASP A O 1
ATOM 1271 N N . ASN A 1 157 ? 4.623 16.620 9.141 1.00 61.91 157 ASN A N 1
ATOM 1272 C CA . ASN A 1 157 ? 4.994 16.383 10.547 1.00 61.91 157 ASN A CA 1
ATOM 1273 C C . ASN A 1 157 ? 3.961 16.702 11.640 1.00 61.91 157 ASN A C 1
ATOM 1275 O O . ASN A 1 157 ? 4.202 16.338 12.790 1.00 61.91 157 ASN A O 1
ATOM 1279 N N . PHE A 1 158 ? 2.831 17.343 11.342 1.00 61.19 158 PHE A N 1
ATOM 1280 C CA . PHE A 1 158 ? 2.035 17.947 12.419 1.00 61.19 158 PHE A CA 1
ATOM 1281 C C . PHE A 1 158 ? 0.864 17.120 12.944 1.00 61.19 158 PHE A C 1
ATOM 1283 O O . PHE A 1 158 ? 0.396 17.433 14.034 1.00 61.19 158 PHE A O 1
ATOM 1290 N N . ASN A 1 159 ? 0.402 16.063 12.257 1.00 83.38 159 ASN A N 1
ATOM 1291 C CA . ASN A 1 159 ? -0.692 15.264 12.822 1.00 83.38 159 ASN A CA 1
ATOM 1292 C C . ASN A 1 159 ? -0.904 13.857 12.234 1.00 83.38 159 ASN A C 1
ATOM 1294 O O . ASN A 1 159 ? -2.006 13.465 11.839 1.00 83.38 159 ASN A O 1
ATOM 1298 N N . LYS A 1 160 ? 0.172 13.068 12.156 1.00 87.75 160 LYS A N 1
ATOM 1299 C CA . LYS A 1 160 ? 0.112 11.695 11.620 1.00 87.75 160 LYS A CA 1
ATOM 1300 C C . LYS A 1 160 ? -0.876 10.813 12.385 1.00 87.75 160 LYS A C 1
ATOM 1302 O O . LYS A 1 160 ? -1.527 9.961 11.778 1.00 87.75 160 LYS A O 1
ATOM 1307 N N . ASN A 1 161 ? -0.987 11.034 13.697 1.00 92.31 161 ASN A N 1
ATOM 1308 C CA . ASN A 1 161 ? -1.865 10.245 14.543 1.00 92.31 161 ASN A CA 1
ATOM 1309 C C . ASN A 1 161 ? -3.342 10.567 14.311 1.00 92.31 161 ASN A C 1
ATOM 1311 O O . ASN A 1 161 ? -4.110 9.628 14.162 1.00 92.31 161 ASN A O 1
ATOM 1315 N N . ASP A 1 162 ? -3.744 11.832 14.157 1.00 91.69 162 ASP A N 1
ATOM 1316 C CA . ASP A 1 162 ? -5.161 12.154 13.916 1.00 91.69 162 ASP A CA 1
ATOM 1317 C C . ASP A 1 162 ? -5.667 11.622 12.574 1.00 91.69 162 ASP A C 1
ATOM 1319 O O . ASP A 1 162 ? -6.794 11.124 12.474 1.00 91.69 162 ASP A O 1
ATOM 1323 N N . GLY A 1 163 ? -4.821 11.678 11.538 1.00 91.00 163 GLY A N 1
ATOM 1324 C CA . GLY A 1 163 ? -5.137 11.093 10.236 1.00 91.00 163 GLY A CA 1
ATOM 1325 C C . GLY A 1 163 ? -5.341 9.579 10.324 1.00 91.00 163 GLY A C 1
ATOM 1326 O O . GLY A 1 163 ? -6.323 9.054 9.796 1.00 91.00 163 GLY A O 1
ATOM 1327 N N . PHE A 1 164 ? -4.445 8.887 11.036 1.00 94.69 164 PHE A N 1
ATOM 1328 C CA . PHE A 1 164 ? -4.586 7.460 11.326 1.00 94.69 164 PHE A CA 1
ATOM 1329 C C . PHE A 1 164 ? -5.837 7.170 12.162 1.00 94.69 164 PHE A C 1
ATOM 1331 O O . PHE A 1 164 ? -6.660 6.357 11.756 1.00 94.69 164 PHE A O 1
ATOM 1338 N N . LYS A 1 165 ? -6.030 7.876 13.278 1.00 95.69 165 LYS A N 1
ATOM 1339 C CA . LYS A 1 165 ? -7.160 7.719 14.195 1.00 95.69 165 LYS A CA 1
ATOM 1340 C C . LYS A 1 165 ? -8.493 7.853 13.475 1.00 95.69 165 LYS A C 1
ATOM 1342 O O . LYS A 1 165 ? -9.358 7.006 13.647 1.00 95.69 165 LYS A O 1
ATOM 1347 N N . THR A 1 166 ? -8.641 8.861 12.620 1.00 94.00 166 THR A N 1
ATOM 1348 C CA . THR A 1 166 ? -9.878 9.077 11.857 1.00 94.00 166 THR A CA 1
ATOM 1349 C C . THR A 1 166 ? -10.129 7.951 10.854 1.00 94.00 166 THR A C 1
ATOM 1351 O O . THR A 1 166 ? -11.219 7.384 10.815 1.00 94.00 166 THR A O 1
ATOM 1354 N N . ALA A 1 167 ? -9.137 7.615 10.025 1.00 95.25 167 ALA A N 1
ATOM 1355 C CA . ALA A 1 167 ? -9.326 6.642 8.952 1.00 95.25 167 ALA A CA 1
ATOM 1356 C C . ALA A 1 167 ? -9.412 5.198 9.478 1.00 95.25 167 ALA A C 1
ATOM 1358 O O . ALA A 1 167 ? -10.324 4.460 9.105 1.00 95.25 167 ALA A O 1
ATOM 1359 N N . ALA A 1 168 ? -8.502 4.802 10.369 1.00 97.19 168 ALA A N 1
ATOM 1360 C CA . ALA A 1 168 ? -8.433 3.449 10.903 1.00 97.19 168 ALA A CA 1
ATOM 1361 C C . ALA A 1 168 ? -9.591 3.136 11.862 1.00 97.19 168 ALA A C 1
ATOM 1363 O O . ALA A 1 168 ? -10.184 2.069 11.732 1.00 97.19 168 ALA A O 1
ATOM 1364 N N . ALA A 1 169 ? -9.984 4.054 12.758 1.00 97.44 169 ALA A N 1
ATOM 1365 C CA . ALA A 1 169 ? -11.128 3.811 13.648 1.00 97.44 169 ALA A CA 1
ATOM 1366 C C . ALA A 1 169 ? -12.441 3.647 12.869 1.00 97.44 169 ALA A C 1
ATOM 1368 O O . ALA A 1 169 ? -13.289 2.847 13.250 1.00 97.44 169 ALA A O 1
ATOM 1369 N N . ASN A 1 170 ? -12.608 4.372 11.758 1.00 97.06 170 ASN A N 1
ATOM 1370 C CA . ASN A 1 170 ? -13.769 4.190 10.889 1.00 97.06 170 ASN A CA 1
ATOM 1371 C C . ASN A 1 170 ? -13.727 2.833 10.171 1.00 97.06 170 ASN A C 1
ATOM 1373 O O . ASN A 1 170 ? -14.744 2.144 10.103 1.00 97.06 170 ASN A O 1
ATOM 1377 N N . TYR A 1 171 ? -12.560 2.436 9.654 1.00 97.88 171 TYR A N 1
ATOM 1378 C CA . TYR A 1 171 ? -12.392 1.168 8.939 1.00 97.88 171 TYR A CA 1
ATOM 1379 C C . TYR A 1 171 ? -12.622 -0.062 9.835 1.00 97.88 171 TYR A C 1
ATOM 1381 O O . TYR A 1 171 ? -13.256 -1.026 9.408 1.00 97.88 171 TYR A O 1
ATOM 1389 N N . PHE A 1 172 ? -12.145 -0.010 11.081 1.00 98.00 172 PHE A N 1
ATOM 1390 C CA . PHE A 1 172 ? -12.279 -1.078 12.080 1.00 98.00 172 PHE A CA 1
ATOM 1391 C C . PHE A 1 172 ? -13.464 -0.880 13.034 1.00 98.00 172 PHE A C 1
ATOM 1393 O O . PHE A 1 172 ? -13.483 -1.459 14.117 1.00 98.00 172 PHE A O 1
ATOM 1400 N N . SER A 1 173 ? -14.457 -0.075 12.643 1.00 97.94 173 SER A N 1
ATOM 1401 C CA . SER A 1 173 ? -15.622 0.259 13.479 1.00 97.94 173 SER A CA 1
ATOM 1402 C C . SER A 1 173 ? -16.477 -0.946 13.886 1.00 97.94 173 SER A C 1
ATOM 1404 O O . SER A 1 173 ? -17.261 -0.853 14.825 1.00 97.94 173 SER A O 1
ATOM 1406 N N . ASP A 1 174 ? -16.302 -2.085 13.217 1.00 98.06 174 ASP A N 1
ATOM 1407 C CA . ASP A 1 174 ? -16.904 -3.374 13.548 1.00 98.06 174 ASP A CA 1
ATOM 1408 C C . ASP A 1 174 ? -16.185 -4.133 14.682 1.00 98.06 174 ASP A C 1
ATOM 1410 O O . ASP A 1 174 ? -16.673 -5.171 15.122 1.00 98.06 174 ASP A O 1
ATOM 1414 N N . ASN A 1 175 ? -15.050 -3.629 15.181 1.00 98.31 175 ASN A N 1
ATOM 1415 C CA . ASN A 1 175 ? -14.330 -4.162 16.338 1.00 98.31 175 ASN A CA 1
ATOM 1416 C C . ASN A 1 175 ? -14.126 -3.055 17.387 1.00 98.31 175 ASN A C 1
ATOM 1418 O O . ASN A 1 175 ? -13.248 -2.195 17.254 1.00 98.31 175 ASN A O 1
ATOM 1422 N N . GLU A 1 176 ? -14.949 -3.083 18.439 1.00 98.25 176 GLU A N 1
ATOM 1423 C CA . GLU A 1 176 ? -14.972 -2.062 19.494 1.00 98.25 176 GLU A CA 1
ATOM 1424 C C . GLU A 1 176 ? -13.623 -1.942 20.215 1.00 98.25 176 GLU A C 1
ATOM 1426 O O . GLU A 1 176 ? -13.091 -0.840 20.321 1.00 98.25 176 GLU A O 1
ATOM 1431 N N . SER A 1 177 ? -13.003 -3.066 20.596 1.00 98.31 177 SER A N 1
ATOM 1432 C CA . SER A 1 177 ? -11.727 -3.071 21.327 1.00 98.31 177 SER A CA 1
ATOM 1433 C C . SER A 1 177 ? -10.594 -2.392 20.546 1.00 98.31 177 SER A C 1
ATOM 1435 O O . SER A 1 177 ? -9.873 -1.549 21.084 1.00 98.31 177 SER A O 1
ATOM 1437 N N . ILE A 1 178 ? -10.452 -2.707 19.254 1.00 98.44 178 ILE A N 1
ATOM 1438 C CA . ILE A 1 178 ? -9.436 -2.081 18.395 1.00 98.44 178 ILE A CA 1
ATOM 1439 C C . ILE A 1 178 ? -9.751 -0.603 18.175 1.00 98.44 178 ILE A C 1
ATOM 1441 O O . ILE A 1 178 ? -8.861 0.247 18.252 1.00 98.44 178 ILE A O 1
ATOM 1445 N N . THR A 1 179 ? -11.022 -0.283 17.938 1.00 98.38 179 THR A N 1
ATOM 1446 C CA . THR A 1 179 ? -11.477 1.094 17.739 1.00 98.38 179 THR A CA 1
ATOM 1447 C C . THR A 1 179 ? -11.191 1.967 18.960 1.00 98.38 179 THR A C 1
ATOM 1449 O O . THR A 1 179 ? -10.717 3.094 18.806 1.00 98.38 179 THR A O 1
ATOM 1452 N N . GLU A 1 180 ? -11.432 1.462 20.171 1.00 98.31 180 GLU A N 1
ATOM 1453 C CA . GLU A 1 180 ? -11.110 2.154 21.420 1.00 98.31 180 GLU A CA 1
ATOM 1454 C C . GLU A 1 180 ? -9.606 2.374 21.581 1.00 98.31 180 GLU A C 1
ATOM 1456 O O . GLU A 1 180 ? -9.186 3.499 21.857 1.00 98.31 180 GLU A O 1
ATOM 1461 N N . LYS A 1 181 ? -8.777 1.349 21.333 1.00 98.56 181 LYS A N 1
ATOM 1462 C CA . LYS A 1 181 ? -7.310 1.479 21.382 1.00 98.56 181 LYS A CA 1
ATOM 1463 C C . LYS A 1 181 ? -6.792 2.544 20.414 1.00 98.56 181 LYS A C 1
ATOM 1465 O O . LYS A 1 181 ? -5.897 3.301 20.778 1.00 98.56 181 LYS A O 1
ATOM 1470 N N . ILE A 1 182 ? -7.360 2.640 19.210 1.00 98.00 182 ILE A N 1
ATOM 1471 C CA . ILE A 1 182 ? -7.012 3.682 18.230 1.00 98.00 182 ILE A CA 1
ATOM 1472 C C . ILE A 1 182 ? -7.473 5.064 18.716 1.00 98.00 182 ILE A C 1
ATOM 1474 O O . ILE A 1 182 ? -6.709 6.029 18.686 1.00 98.00 182 ILE A O 1
ATOM 1478 N N . LYS A 1 183 ? -8.723 5.187 19.182 1.00 97.12 183 LYS A N 1
ATOM 1479 C CA . LYS A 1 183 ? -9.289 6.468 19.641 1.00 97.12 183 LYS A CA 1
ATOM 1480 C C . LYS A 1 183 ? -8.558 7.026 20.863 1.00 97.12 183 LYS A C 1
ATOM 1482 O O . LYS A 1 183 ? -8.371 8.241 20.937 1.00 97.12 183 LYS A O 1
ATOM 1487 N N . ASN A 1 184 ? -8.125 6.151 21.765 1.00 97.69 184 ASN A N 1
ATOM 1488 C CA . ASN A 1 184 ? -7.376 6.486 22.974 1.00 97.69 184 ASN A CA 1
ATOM 1489 C C . ASN A 1 184 ? -5.855 6.525 22.747 1.00 97.69 184 ASN A C 1
ATOM 1491 O O . ASN A 1 184 ? -5.103 6.605 23.712 1.00 97.69 184 ASN A O 1
ATOM 1495 N N . GLU A 1 185 ? -5.397 6.436 21.492 1.00 96.31 185 GLU A N 1
ATOM 1496 C CA . GLU A 1 185 ? -3.979 6.497 21.096 1.00 96.31 185 GLU A CA 1
ATOM 1497 C C . GLU A 1 185 ? -3.082 5.421 21.731 1.00 96.31 185 GLU A C 1
ATOM 1499 O O . GLU A 1 185 ? -1.860 5.537 21.735 1.00 96.31 185 GLU A O 1
ATOM 1504 N N . THR A 1 186 ? -3.679 4.336 22.228 1.00 97.81 186 THR A N 1
ATOM 1505 C CA . THR A 1 186 ? -2.942 3.124 22.612 1.00 97.81 186 THR A CA 1
ATOM 1506 C C . THR A 1 186 ? -2.367 2.438 21.375 1.00 97.81 186 THR A C 1
ATOM 1508 O O . THR A 1 186 ? -1.258 1.917 21.416 1.00 97.81 186 THR A O 1
ATOM 1511 N N . PHE A 1 187 ? -3.109 2.480 20.264 1.00 98.12 187 PHE A N 1
ATOM 1512 C CA . PHE A 1 187 ? -2.578 2.221 18.934 1.00 98.12 187 PHE A CA 1
ATOM 1513 C C . PHE A 1 187 ? -2.382 3.531 18.185 1.00 98.12 187 PHE A C 1
ATOM 1515 O O . PHE A 1 187 ? -3.315 4.320 18.031 1.00 98.12 187 PHE A O 1
ATOM 1522 N N . THR A 1 188 ? -1.168 3.730 17.679 1.00 96.75 188 THR A N 1
ATOM 1523 C CA . THR A 1 188 ? -0.778 4.905 16.901 1.00 96.75 188 THR A CA 1
ATOM 1524 C C . THR A 1 188 ? -0.497 4.535 15.448 1.00 96.75 188 THR A C 1
ATOM 1526 O O . THR A 1 188 ? -0.462 3.365 15.066 1.00 96.75 188 THR A O 1
ATOM 1529 N N . TYR A 1 189 ? -0.207 5.535 14.616 1.00 95.12 189 TYR A N 1
ATOM 1530 C CA . TYR A 1 189 ? 0.207 5.317 13.225 1.00 95.12 189 TYR A CA 1
ATOM 1531 C C . TYR A 1 189 ? 1.465 4.432 13.063 1.00 95.12 189 TYR A C 1
ATOM 1533 O O . TYR A 1 189 ? 1.741 3.945 11.966 1.00 95.12 189 TYR A O 1
ATOM 1541 N N . LYS A 1 190 ? 2.251 4.229 14.129 1.00 95.69 190 LYS A N 1
ATOM 1542 C CA . LYS A 1 190 ? 3.408 3.319 14.128 1.00 95.69 190 LYS A CA 1
ATOM 1543 C C . LYS A 1 190 ? 2.997 1.853 14.265 1.00 95.69 190 LYS A C 1
ATOM 1545 O O . LYS A 1 190 ? 3.749 0.974 13.854 1.00 95.69 190 LYS A O 1
ATOM 1550 N N . ASP A 1 191 ? 1.793 1.607 14.767 1.00 97.69 191 ASP A N 1
ATOM 1551 C CA . ASP A 1 191 ? 1.286 0.289 15.145 1.00 97.69 191 ASP A CA 1
ATOM 1552 C C . ASP A 1 191 ? 0.347 -0.299 14.083 1.00 97.69 191 ASP A C 1
ATOM 1554 O O . ASP A 1 191 ? -0.355 -1.270 14.343 1.00 97.69 191 ASP A O 1
ATOM 1558 N N . VAL A 1 192 ? 0.332 0.256 12.864 1.00 97.69 192 VAL A N 1
ATOM 1559 C CA . VAL A 1 192 ? -0.574 -0.165 11.776 1.00 97.69 192 VAL A CA 1
ATOM 1560 C C . VAL A 1 192 ? -0.520 -1.677 11.521 1.00 97.69 192 VAL A C 1
ATOM 1562 O O . VAL A 1 192 ? -1.556 -2.295 11.292 1.00 97.69 192 VAL A O 1
ATOM 1565 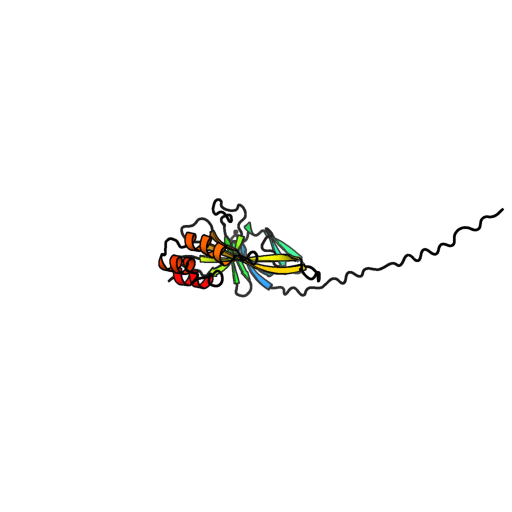N N . VAL A 1 193 ? 0.671 -2.282 11.577 1.00 98.06 193 VAL A N 1
ATOM 1566 C CA . VAL A 1 193 ? 0.833 -3.737 11.414 1.00 98.06 193 VAL A CA 1
ATOM 1567 C C . VAL A 1 193 ? 0.205 -4.488 12.591 1.00 98.06 193 VAL A C 1
ATOM 1569 O O . VAL A 1 193 ? -0.625 -5.365 12.369 1.00 98.06 193 VAL A O 1
ATOM 1572 N N . ALA A 1 194 ? 0.523 -4.087 13.826 1.00 98.31 194 ALA A N 1
ATOM 1573 C CA . ALA A 1 194 ? 0.013 -4.718 15.043 1.00 98.31 194 ALA A CA 1
ATOM 1574 C C . ALA A 1 194 ? -1.519 -4.629 15.156 1.00 98.31 194 ALA A C 1
ATOM 1576 O O . ALA A 1 194 ? -2.163 -5.590 15.565 1.00 98.31 194 ALA A O 1
ATOM 1577 N N . VAL A 1 195 ? -2.113 -3.510 14.731 1.00 98.50 195 VAL A N 1
ATOM 1578 C CA . VAL A 1 195 ? -3.571 -3.317 14.668 1.00 98.50 195 VAL A CA 1
ATOM 1579 C C . VAL A 1 195 ? -4.225 -4.368 13.769 1.00 98.50 195 VAL A C 1
ATOM 1581 O O . VAL A 1 195 ? -5.209 -4.992 14.162 1.00 98.50 195 VAL A O 1
ATOM 1584 N N . VAL A 1 196 ? -3.677 -4.591 12.569 1.00 98.50 196 VAL A N 1
ATOM 1585 C CA . VAL A 1 196 ? -4.229 -5.573 11.621 1.00 98.50 196 VAL A CA 1
ATOM 1586 C C . VAL A 1 196 ? -3.996 -7.002 12.104 1.00 98.50 196 VAL A C 1
ATOM 1588 O O . VAL A 1 196 ? -4.888 -7.841 11.993 1.00 98.50 196 VAL A O 1
ATOM 1591 N N . GLU A 1 197 ? -2.823 -7.289 12.665 1.00 98.44 197 GLU A N 1
ATOM 1592 C CA . GLU A 1 197 ? -2.531 -8.594 13.261 1.00 98.44 197 GLU A CA 1
ATOM 1593 C C . GLU A 1 197 ? -3.453 -8.908 14.443 1.00 98.44 197 GLU A C 1
ATOM 1595 O O . GLU A 1 197 ? -3.879 -10.051 14.587 1.00 98.44 197 GLU A O 1
ATOM 1600 N N . GLU A 1 198 ? -3.794 -7.917 15.272 1.00 98.50 198 GLU A N 1
ATOM 1601 C CA . GLU A 1 198 ? -4.765 -8.089 16.353 1.00 98.50 198 GLU A CA 1
ATOM 1602 C C . GLU A 1 198 ? -6.179 -8.329 15.811 1.00 98.50 198 GLU A C 1
ATOM 1604 O O . GLU A 1 198 ? -6.844 -9.248 16.279 1.00 98.50 198 GLU A O 1
ATOM 1609 N N . TYR A 1 199 ? -6.614 -7.580 14.790 1.00 98.38 199 TYR A N 1
ATOM 1610 C CA . TYR A 1 199 ? -7.927 -7.778 14.158 1.00 98.38 199 TYR A CA 1
ATOM 1611 C C . TYR A 1 199 ? -8.072 -9.173 13.525 1.00 98.38 199 TYR A C 1
ATOM 1613 O O . TYR A 1 199 ? -9.160 -9.746 13.492 1.00 98.38 199 TYR A O 1
ATOM 1621 N N . ASN A 1 200 ? -6.977 -9.717 12.990 1.00 98.25 200 ASN A N 1
ATOM 1622 C CA . ASN A 1 200 ? -6.977 -10.996 12.283 1.00 98.25 200 ASN A CA 1
ATOM 1623 C C . ASN A 1 200 ? -7.014 -12.230 13.191 1.00 98.25 200 ASN A C 1
ATOM 1625 O O . ASN A 1 200 ? -7.293 -13.318 12.679 1.00 98.25 200 ASN A O 1
ATOM 1629 N N . LYS A 1 201 ? -6.758 -12.080 14.495 1.00 96.88 201 LYS A N 1
ATOM 1630 C CA . LYS A 1 201 ? -6.964 -13.146 15.489 1.00 96.88 201 LYS A CA 1
ATOM 1631 C C . LYS A 1 201 ? -8.460 -13.445 15.609 1.00 96.88 201 LYS A C 1
ATOM 1633 O O . LYS A 1 201 ? -8.839 -14.633 15.560 1.00 96.88 201 LYS A O 1
#

pLDDT: mean 86.28, std 16.25, range [39.78, 98.69]

Radius of gyration: 24.58 Å; Cα contacts (8 Å, |Δi|>4): 353; chains: 1; bounding box: 61×73×66 Å

Mean predicted aligned error: 8.31 Å

Nearest PDB structures (foldseek):
  8ptp-assembly1_c  TM=7.505E-01  e=5.103E-01  Escherichia coli
  8ptm-assembly1_b  TM=7.411E-01  e=1.149E+00  Escherichia coli
  8w8d-assembly1_d  TM=7.004E-01  e=1.427E+00  Escherichia coli K-12

Foldseek 3Di:
DDDDDDPPPPPPPPPPPPPPPPPDPQPWWWKWFQWPVRDIDTFIFGDDPQAQVDQWGWTDDPPDIDTGGLNGTAWMDTPPWIWGWWFEADLVNPDTDPGTGGWIWDDDAQKTKTKDWHWDWDQDPVRPHTDTDIWIWMWIDGPPDRGTYTQFTRDDDDPRLVSNLVRVLVVVVVPPVLNVCSVVVVDGPVCVSVSVVVVRD

=== Feature glossary ===
Annotated list of the representations used here:

Nearest PDB structures. The Foldseek neighbor list gives the closest experimentally determined structures in the PDB, ranked by structural alignment. TM-score near 1 means near-identical fold; near 0.3 means only rough topology match. This is how one finds what a novel AlphaFold prediction most resembles in the solved-structure universe.

Foldseek 3Di. Foldseek's 3Di representation compresses backbone geometry into a per-residue letter drawn from a learned twenty-state alphabet. It captures the tertiary interaction pattern around each residue — which residues are packed against it in space, regardless of where they are in sequence.

Radius of gyration, Cα contacts, bounding box. Radius of gyration (Rg) is the root-mean-square distance of Cα atoms from their centroid — a single number for overall size and compactness. A globular domain of N residues has Rg ≈ 2.2·N^0.38 Å; an extended or disordered chain has a much larger Rg. The Cα contact count is the number of residue pairs whose Cα atoms are within 8 Å and are more than four positions apart in sequence — a standard proxy for tertiary packing density. The bounding box is the smallest axis-aligned box enclosing all Cα atoms.

InterPro / GO / CATH / organism. The annotation block draws on four external resources. InterPro: which protein families and domains the sequence belongs to. GO: standardized terms for what the protein does, what process it participates in, and where in the cell it acts. CATH: which structural fold it has in the CATH hierarchy. Organism: the species of origin.

mmCIF coordinates. The mmCIF block holds the 3D Cartesian coordinates of each backbone atom (N, Cα, C, O) in ångströms. mmCIF is the PDB's canonical archive format — a tagged-loop text representation of the atomic model.

pLDDT. pLDDT is the predicted lDDT-Cα score: AlphaFold's confidence that the local environment of each residue (all inter-atomic distances within 15 Å) is correctly placed. It is a per-residue number between 0 and 100, with higher meaning more reliable.

Backbone torsions (φ/ψ). φ (phi) and ψ (psi) are the two rotatable backbone dihedrals per residue: φ is the C(i-1)–N–Cα–C torsion, ψ is the N–Cα–C–N(i+1) torsion, both in degrees on (−180°, 180°]. α-helical residues cluster near (−60°, −45°); β-strand residues near (−120°, +130°). A Ramachandran plot is simply a scatter of (φ, ψ) for every residue.

B-factor. For experimental (PDB) structures, the B-factor (temperature factor) quantifies the positional spread of each atom in the crystal — a combination of thermal vibration and static disorder — in units of Å². High B-factors mark flexible loops or poorly resolved regions; low B-factors mark the rigid, well-ordered core.

Secondary structure (3-state, P-SEA). SS3 is a coarse helix/strand/coil call (letters a/b/c) made by the P-SEA algorithm from inter-Cα distances and dihedrals. It is less detailed than DSSP but needs only Cα positions.

Predicted aligned error. Predicted aligned error is AlphaFold's pairwise confidence. Unlike pLDDT (per-residue), PAE is per-residue-pair and captures whether two parts of the structure are correctly placed relative to each other. Units are ångströms of expected positional error.

Solvent-accessible surface area. Solvent-accessible surface area (SASA) is the area in Å² traced out by the centre of a 1.4 Å probe sphere (a water molecule) rolled over the protein's van der Waals surface (Shrake–Rupley / Lee–Richards construction). Buried residues have near-zero SASA; fully exposed residues can exceed 200 Å². The total SASA scales roughly with the number of surface residues.

Secondary structure (8-state, DSSP). The SS8 string is DSSP's per-residue secondary-structure call. α-helix (H) means an i→i+4 H-bond ladder; β-strand (E) means the residue participates in a β-sheet; 3₁₀ (G) and π (I) are tighter and wider helices; T/S are turns/bends; '-' is loop.

Rendered structure images. Structure images are PyMOL renders from six orthogonal camera directions. Cartoon representation draws helices as coils and strands as arrows; sticks shows the backbone as bonds; surface shows the solvent-excluded envelope. Rainbow coloring maps sequence position to hue (blue→red, N→C); chain coloring assigns a distinct color per polypeptide.

Sequence. The amino-acid sequence is the protein's primary structure: the linear order of resid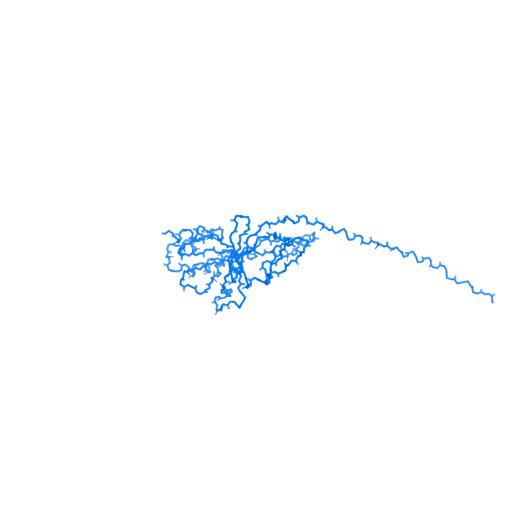ues from the N-terminus to the C-terminus, written in one-letter code. Everything else here — the 3D coordinates, the secondary structure, the domain annotations — is ultimately a consequence of this string.

Contact-map, Ramachandran, and PAE plots. Three diagnostic plots 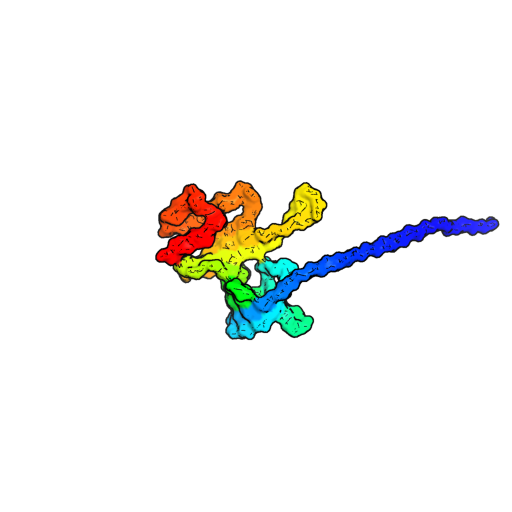accompany the record. The Cα contact map visualizes the tertiary structure as a 2D adjacency matrix (8 Å cutoff, sequence-local contacts suppressed). The Ramachandran plot shows the distribution of backbone (φ, ψ) torsions, with points in the α and β basins reflecting secondary structure content. The PAE plot shows AlphaFold's inter-residue confidence as a color matrix.